Protein AF-A0A6B2LGI9-F1 (afdb_monomer_lite)

Sequence (231 aa):
MYTERDLKKKQNCLERGITLAIIPYWWDRKKDSLAATLYQLRPDVFTETESPGIPATPPNAPLKEDTQLMGHKITTFFMHGHEWNGEQDPTGWIISEKLDGLRAFWDGKRLFSKRGQPILAPVDFTGPLPSGTCLDGELWIDYGCFNTISSMYRKSHLANNADLWRDVKYCVFDAPKHPGNYLERHTFARDVISGCGPNISIVPVETCLGFKHLQTVLEEVTTRKGEGLML

Structure (mmCIF, N/CA/C/O backbone):
data_AF-A0A6B2LGI9-F1
#
_entry.id   AF-A0A6B2LGI9-F1
#
loop_
_atom_site.group_PDB
_atom_site.id
_atom_site.type_symbol
_atom_site.label_atom_id
_atom_site.label_alt_id
_atom_site.label_comp_id
_atom_site.label_asym_id
_atom_site.label_entity_id
_atom_site.label_seq_id
_atom_site.pdbx_PDB_ins_code
_atom_site.Cartn_x
_atom_site.Cartn_y
_atom_site.Cartn_z
_atom_site.occupancy
_atom_site.B_iso_or_equiv
_atom_site.auth_seq_id
_atom_site.auth_comp_id
_atom_site.auth_asym_id
_atom_site.auth_atom_id
_atom_site.pdbx_PDB_model_num
ATOM 1 N N . MET A 1 1 ? 20.440 12.451 -25.655 1.00 46.66 1 MET A N 1
ATOM 2 C CA . MET A 1 1 ? 20.108 13.382 -26.754 1.00 46.66 1 MET A CA 1
ATOM 3 C C . MET A 1 1 ? 21.384 13.539 -27.570 1.00 46.66 1 MET A C 1
ATOM 5 O O . MET A 1 1 ? 22.402 13.844 -26.963 1.00 46.66 1 MET A O 1
ATOM 9 N N . TYR A 1 2 ? 21.382 13.188 -28.859 1.00 61.50 2 TYR A N 1
ATOM 10 C CA . TYR A 1 2 ? 22.586 13.255 -29.702 1.00 61.50 2 TYR A CA 1
ATOM 11 C C . TYR A 1 2 ? 22.931 14.710 -30.015 1.00 61.50 2 TYR A C 1
ATOM 13 O O . TYR A 1 2 ? 22.033 15.515 -30.249 1.00 61.50 2 TYR A O 1
ATOM 21 N N . THR A 1 3 ? 24.216 15.049 -30.003 1.00 74.56 3 THR A N 1
ATOM 22 C CA . THR A 1 3 ? 24.672 16.403 -30.336 1.00 74.56 3 THR A CA 1
ATOM 23 C C . THR A 1 3 ? 24.630 16.624 -31.854 1.00 74.56 3 THR A C 1
ATOM 25 O O . THR A 1 3 ? 24.692 15.663 -32.623 1.00 74.56 3 THR A O 1
ATOM 28 N N . GLU A 1 4 ? 24.597 17.877 -32.325 1.00 70.50 4 GLU A N 1
ATOM 29 C CA . GLU A 1 4 ? 24.736 18.194 -33.765 1.00 70.50 4 GLU A CA 1
ATOM 30 C C . GLU A 1 4 ? 25.988 17.554 -34.385 1.00 70.50 4 GLU A C 1
ATOM 32 O O . GLU A 1 4 ? 25.996 17.129 -35.543 1.00 70.50 4 GLU A O 1
ATOM 37 N N . ARG A 1 5 ? 27.049 17.413 -33.584 1.00 73.06 5 ARG A N 1
ATOM 38 C CA . ARG A 1 5 ? 28.285 16.736 -33.974 1.00 73.06 5 ARG A CA 1
ATOM 39 C C . ARG A 1 5 ? 28.070 15.247 -34.257 1.00 73.06 5 ARG A C 1
ATOM 41 O O . ARG A 1 5 ? 28.684 14.723 -35.186 1.00 73.06 5 ARG A O 1
ATOM 48 N N . ASP A 1 6 ? 27.224 14.571 -33.486 1.00 75.12 6 ASP A N 1
ATOM 49 C CA . ASP A 1 6 ? 26.923 13.145 -33.662 1.00 75.12 6 ASP A CA 1
ATOM 50 C C . ASP A 1 6 ? 26.072 12.906 -34.914 1.00 75.12 6 ASP A C 1
ATOM 52 O O . ASP A 1 6 ? 26.331 11.968 -35.669 1.00 75.12 6 ASP A O 1
ATOM 56 N N . LEU A 1 7 ? 25.125 13.807 -35.196 1.00 77.25 7 LEU A N 1
ATOM 57 C CA . LEU A 1 7 ? 24.327 13.778 -36.426 1.00 77.25 7 LEU A CA 1
ATOM 58 C C . LEU A 1 7 ? 25.202 13.994 -37.668 1.00 77.25 7 LEU A C 1
ATOM 60 O O . LEU A 1 7 ? 25.106 13.237 -38.634 1.00 77.25 7 LEU A O 1
ATOM 64 N N . LYS A 1 8 ? 26.129 14.959 -37.613 1.00 84.00 8 LYS A N 1
ATOM 65 C CA . LYS A 1 8 ? 27.083 15.221 -38.701 1.00 84.00 8 LYS A CA 1
ATOM 66 C C . LYS A 1 8 ? 28.016 14.034 -38.962 1.00 84.00 8 LYS A C 1
ATOM 68 O O . LYS A 1 8 ? 28.307 13.728 -40.116 1.00 84.00 8 LYS A O 1
ATOM 73 N N . LYS A 1 9 ? 28.467 13.337 -37.910 1.00 80.62 9 LYS A N 1
ATOM 74 C CA . LYS A 1 9 ? 29.255 12.097 -38.044 1.00 80.62 9 LYS A CA 1
ATOM 75 C C . LYS A 1 9 ? 28.451 10.989 -38.716 1.00 80.62 9 LYS A C 1
ATOM 77 O O . LYS A 1 9 ? 28.961 10.356 -39.633 1.00 80.62 9 LYS A O 1
ATOM 82 N N . LYS A 1 10 ? 27.199 10.786 -38.294 1.00 81.50 10 LYS A N 1
ATOM 83 C CA . LYS A 1 10 ? 26.305 9.784 -38.886 1.00 81.50 10 LYS A CA 1
ATOM 84 C C . LYS A 1 10 ? 26.113 10.022 -40.386 1.00 81.50 10 LYS A C 1
ATOM 86 O O . LYS A 1 10 ? 26.238 9.081 -41.163 1.00 81.50 10 LYS A O 1
ATOM 91 N N . GLN A 1 11 ? 25.887 11.274 -40.780 1.00 83.12 11 GLN A N 1
ATOM 92 C CA . GLN A 1 11 ? 25.731 11.662 -42.182 1.00 83.12 11 GLN A CA 1
ATOM 93 C C . GLN A 1 11 ? 27.006 11.404 -43.005 1.00 83.12 11 GLN 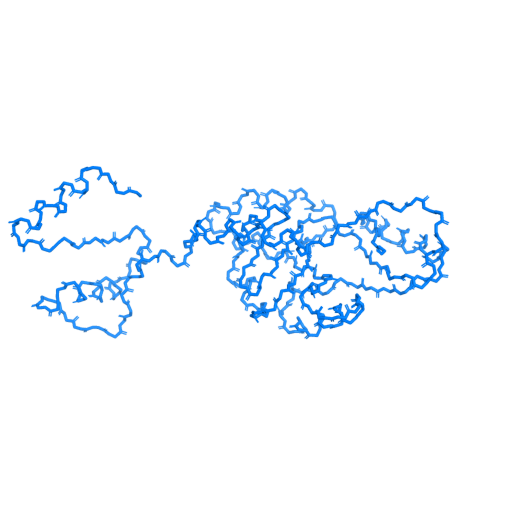A C 1
ATOM 95 O O . GLN A 1 11 ? 26.942 10.804 -44.072 1.00 83.12 11 GLN A O 1
ATOM 100 N N . ASN A 1 12 ? 28.178 11.764 -42.472 1.00 87.62 12 ASN A N 1
ATOM 101 C CA . ASN A 1 12 ? 29.461 11.542 -43.148 1.00 87.62 12 ASN A CA 1
ATOM 102 C C . ASN A 1 12 ? 29.784 10.046 -43.327 1.00 87.62 12 ASN A C 1
ATOM 104 O O . ASN A 1 12 ? 30.297 9.637 -44.366 1.00 87.62 12 ASN A O 1
ATOM 108 N N . CYS A 1 13 ? 29.461 9.218 -42.327 1.00 86.19 13 CYS A N 1
ATOM 109 C CA . CYS A 1 13 ? 29.598 7.766 -42.429 1.00 86.19 13 CYS A CA 1
ATOM 110 C C . CYS A 1 13 ? 28.695 7.194 -43.533 1.00 86.19 13 CYS A C 1
ATOM 112 O O . CYS A 1 13 ? 29.167 6.390 -44.335 1.00 86.19 13 CYS A O 1
ATOM 114 N N . LEU A 1 14 ? 27.442 7.656 -43.621 1.00 83.69 14 LEU A N 1
ATOM 115 C CA . LEU A 1 14 ? 26.485 7.221 -44.642 1.00 83.69 14 LEU A CA 1
ATOM 116 C C . LEU A 1 14 ? 26.972 7.545 -46.063 1.00 83.69 14 LEU A C 1
ATOM 118 O O . LEU A 1 14 ? 26.977 6.671 -46.924 1.00 83.69 14 LEU A O 1
ATOM 122 N N . GLU A 1 15 ? 27.454 8.770 -46.287 1.00 89.00 15 GLU A N 1
ATOM 123 C CA . GLU A 1 15 ? 27.982 9.231 -47.584 1.00 89.00 15 GLU A CA 1
ATOM 124 C C . GLU A 1 15 ? 29.215 8.445 -48.055 1.00 89.00 15 GLU A C 1
ATOM 126 O O . GLU A 1 15 ? 29.517 8.413 -49.246 1.00 89.00 15 GLU A O 1
ATOM 131 N N . ARG A 1 16 ? 29.927 7.795 -47.129 1.00 91.25 16 ARG A N 1
ATOM 132 C CA . ARG A 1 16 ? 31.142 7.011 -47.401 1.00 91.25 16 ARG A CA 1
ATOM 133 C C . ARG A 1 16 ? 30.915 5.500 -47.381 1.00 91.25 16 ARG A C 1
ATOM 135 O O . ARG A 1 16 ? 31.886 4.752 -47.441 1.00 91.25 16 ARG A O 1
ATOM 142 N N . GLY A 1 17 ? 29.667 5.042 -47.248 1.00 84.50 17 GLY A N 1
ATOM 143 C CA . GLY A 1 17 ? 29.352 3.615 -47.120 1.00 84.50 17 GLY A CA 1
ATOM 144 C C . GLY A 1 17 ? 29.913 2.971 -45.844 1.00 84.50 17 GLY A C 1
ATOM 145 O O . GLY A 1 17 ? 30.108 1.760 -45.792 1.00 84.50 17 GLY A O 1
ATOM 146 N N . ILE A 1 18 ? 30.201 3.770 -44.812 1.00 87.06 18 ILE A N 1
ATOM 147 C CA . ILE A 1 18 ? 30.720 3.302 -43.526 1.00 87.06 18 ILE A CA 1
ATOM 148 C C . ILE A 1 18 ? 29.544 3.052 -42.584 1.00 87.06 18 ILE A C 1
ATOM 150 O O . ILE A 1 18 ? 28.769 3.956 -42.270 1.00 87.06 18 ILE A O 1
ATOM 154 N N . THR A 1 19 ? 29.440 1.832 -42.065 1.00 82.25 19 THR A N 1
ATOM 155 C CA . THR A 1 19 ? 28.447 1.495 -41.042 1.00 82.25 19 THR A CA 1
ATOM 156 C C . THR A 1 19 ? 28.904 2.009 -39.682 1.00 82.25 19 THR A C 1
ATOM 158 O O . THR A 1 19 ? 29.880 1.520 -39.115 1.00 82.25 19 THR A O 1
ATOM 161 N N . LEU A 1 20 ? 28.197 3.002 -39.142 1.00 82.81 20 LEU A N 1
ATOM 162 C CA . LEU A 1 20 ? 28.460 3.525 -37.805 1.00 82.81 20 LEU A CA 1
ATOM 163 C C . LEU A 1 20 ? 27.710 2.690 -36.759 1.00 82.81 20 LEU A C 1
ATOM 165 O O . LEU A 1 20 ? 26.497 2.830 -36.608 1.00 82.81 20 LEU A O 1
ATOM 169 N N . ALA A 1 21 ? 28.433 1.855 -36.012 1.00 83.81 21 ALA A N 1
ATOM 170 C CA . ALA A 1 21 ? 27.873 1.154 -34.862 1.00 83.81 21 ALA A CA 1
ATOM 171 C C . ALA A 1 21 ? 27.738 2.114 -33.671 1.00 83.81 21 ALA A C 1
ATOM 173 O O . ALA A 1 21 ? 28.731 2.631 -33.156 1.00 83.81 21 ALA A O 1
ATOM 174 N N . ILE A 1 22 ? 26.503 2.366 -33.237 1.00 81.31 22 ILE A N 1
ATOM 175 C CA . ILE A 1 22 ? 26.219 3.202 -32.069 1.00 81.31 22 ILE A CA 1
ATOM 176 C C . ILE A 1 22 ? 25.979 2.281 -30.881 1.00 81.31 22 ILE A C 1
ATOM 178 O O . ILE A 1 22 ? 24.926 1.658 -30.778 1.00 81.31 22 ILE A O 1
ATOM 182 N N . ILE A 1 23 ? 26.953 2.216 -29.978 1.00 83.50 23 ILE A N 1
ATOM 183 C CA . ILE A 1 23 ? 26.811 1.470 -28.729 1.00 83.50 23 ILE A CA 1
ATOM 184 C C . ILE A 1 23 ? 26.183 2.399 -27.690 1.00 83.50 23 ILE A C 1
ATOM 186 O O . ILE A 1 23 ? 26.770 3.439 -27.369 1.00 83.50 23 ILE A O 1
ATOM 190 N N . PRO A 1 24 ? 24.978 2.090 -27.187 1.00 79.00 24 PRO A N 1
ATOM 191 C CA . PRO A 1 24 ? 24.318 2.962 -26.236 1.00 79.00 24 PRO A CA 1
ATOM 192 C C . PRO A 1 24 ? 25.038 2.941 -24.883 1.00 79.00 24 PRO A C 1
ATOM 194 O O . PRO A 1 24 ? 25.638 1.942 -24.488 1.00 79.00 24 PRO A O 1
ATOM 197 N N . TYR A 1 25 ? 24.943 4.040 -24.128 1.00 79.44 25 TYR A N 1
ATOM 198 C CA . TYR A 1 25 ? 25.650 4.178 -22.846 1.00 79.44 25 TYR A CA 1
ATOM 199 C C . TYR A 1 25 ? 25.183 3.175 -21.771 1.00 79.44 25 TYR A C 1
ATOM 201 O O . TYR A 1 25 ? 25.888 2.973 -20.787 1.00 79.44 25 TYR A O 1
ATOM 209 N N . TRP A 1 26 ? 24.002 2.567 -21.949 1.00 79.69 26 TRP A N 1
ATOM 210 C CA . TRP A 1 26 ? 23.420 1.550 -21.062 1.00 79.69 26 TRP A CA 1
ATOM 211 C C . TRP A 1 26 ? 23.780 0.109 -21.453 1.00 79.69 26 TRP A C 1
ATOM 213 O O . TRP A 1 26 ? 23.168 -0.832 -20.952 1.00 79.69 26 TRP A O 1
ATOM 223 N N . TRP A 1 27 ? 24.742 -0.080 -22.357 1.00 84.75 27 TRP A N 1
ATOM 224 C CA . TRP A 1 27 ? 25.296 -1.397 -22.651 1.00 84.75 27 TRP A CA 1
ATOM 225 C C . TRP A 1 27 ? 25.882 -2.050 -21.386 1.00 84.75 27 TRP A C 1
ATOM 227 O O . TRP A 1 27 ? 26.604 -1.418 -20.615 1.00 84.75 27 TRP A O 1
ATOM 237 N N . ASP A 1 28 ? 25.603 -3.342 -21.206 1.00 78.88 28 ASP A N 1
ATOM 238 C CA . ASP A 1 28 ? 26.024 -4.174 -20.071 1.00 78.88 28 ASP A CA 1
ATOM 239 C C . ASP A 1 28 ? 27.530 -4.509 -20.033 1.00 78.88 28 ASP A C 1
ATOM 241 O O . ASP A 1 28 ? 27.980 -5.214 -19.130 1.00 78.88 28 ASP A O 1
ATOM 245 N N . ARG A 1 29 ? 28.315 -4.003 -20.996 1.00 84.25 29 ARG A N 1
ATOM 246 C CA . ARG A 1 29 ? 29.761 -4.243 -21.162 1.00 84.25 29 ARG A CA 1
ATOM 247 C C . ARG A 1 29 ? 30.137 -5.708 -21.409 1.00 84.25 29 ARG A C 1
ATOM 249 O O . ARG A 1 29 ? 31.313 -6.056 -21.293 1.00 84.25 29 ARG A O 1
ATOM 256 N N . LYS A 1 30 ? 29.182 -6.569 -21.769 1.00 87.44 30 LYS A N 1
ATOM 257 C CA . LYS A 1 30 ? 29.459 -7.971 -22.104 1.00 87.44 30 LYS A CA 1
ATOM 258 C C . LYS A 1 30 ? 29.840 -8.117 -23.573 1.00 87.44 30 LYS A C 1
ATOM 260 O O . LYS A 1 30 ? 29.272 -7.472 -24.452 1.00 87.44 30 LYS A O 1
ATOM 265 N N . LYS A 1 31 ? 30.811 -8.993 -23.845 1.00 88.06 31 LYS A N 1
ATOM 266 C CA . LYS A 1 31 ? 31.289 -9.267 -25.207 1.00 88.06 31 LYS A CA 1
ATOM 267 C C . LYS A 1 31 ? 30.182 -9.855 -26.084 1.00 88.06 31 LYS A C 1
ATOM 269 O O . LYS A 1 31 ? 30.084 -9.481 -27.248 1.00 88.06 31 LYS A O 1
ATOM 274 N N . ASP A 1 32 ? 29.338 -10.708 -25.514 1.00 86.81 32 ASP A N 1
ATOM 275 C CA . ASP A 1 32 ? 28.320 -11.447 -26.264 1.00 86.81 32 ASP A CA 1
ATOM 276 C C . ASP A 1 32 ? 27.176 -10.542 -26.742 1.00 86.81 32 ASP A C 1
ATOM 278 O O . ASP A 1 32 ? 26.781 -10.615 -27.904 1.00 86.81 32 ASP A O 1
ATOM 282 N N . SER A 1 33 ? 26.714 -9.614 -25.894 1.00 85.12 33 SER A N 1
ATOM 283 C CA . SER A 1 33 ? 25.689 -8.620 -26.250 1.00 85.12 33 SER A CA 1
ATOM 284 C C . SER A 1 33 ? 26.201 -7.627 -27.302 1.00 85.12 33 SER A C 1
ATOM 286 O O . SER A 1 33 ? 25.468 -7.237 -28.217 1.00 85.12 33 SER A O 1
ATOM 288 N N . LEU A 1 34 ? 27.485 -7.253 -27.228 1.00 88.56 34 LEU A N 1
ATOM 289 C CA . LEU A 1 34 ? 28.139 -6.429 -28.243 1.00 88.56 34 LEU A CA 1
ATOM 290 C C . LEU A 1 34 ? 28.268 -7.179 -29.571 1.00 88.56 34 LEU A C 1
ATOM 292 O O . LEU A 1 34 ? 27.910 -6.625 -30.607 1.00 88.56 34 LEU A O 1
ATOM 296 N N . ALA A 1 35 ? 28.742 -8.426 -29.544 1.00 88.81 35 ALA A N 1
ATOM 297 C CA . ALA A 1 35 ? 28.883 -9.261 -30.734 1.00 88.81 35 ALA A CA 1
ATOM 298 C C . ALA A 1 35 ? 27.535 -9.469 -31.439 1.00 88.81 35 ALA A C 1
ATOM 300 O O . ALA A 1 35 ? 27.447 -9.252 -32.645 1.00 88.81 35 ALA A O 1
ATOM 301 N N . ALA A 1 36 ? 26.475 -9.765 -30.682 1.00 88.06 36 ALA A N 1
ATOM 302 C CA . ALA A 1 36 ? 25.115 -9.888 -31.205 1.00 88.06 36 ALA A CA 1
ATOM 303 C C . ALA A 1 36 ? 24.622 -8.589 -31.869 1.00 88.06 36 ALA A C 1
ATOM 305 O O . ALA A 1 36 ? 24.052 -8.609 -32.957 1.00 88.06 36 ALA A O 1
ATOM 306 N N . THR A 1 37 ? 24.893 -7.432 -31.254 1.00 88.62 37 THR A N 1
ATOM 307 C CA . THR A 1 37 ? 24.527 -6.117 -31.821 1.00 88.62 37 THR A CA 1
ATOM 308 C C . THR A 1 37 ? 25.287 -5.820 -33.111 1.00 88.62 37 TH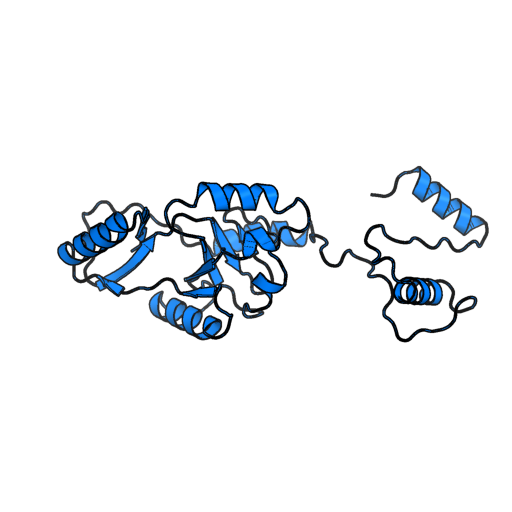R A C 1
ATOM 310 O O . THR A 1 37 ? 24.725 -5.297 -34.070 1.00 88.62 37 THR A O 1
ATOM 313 N N . LEU A 1 38 ? 26.577 -6.152 -33.151 1.00 90.25 38 LEU A N 1
ATOM 314 C CA . LEU A 1 38 ? 27.417 -5.954 -34.328 1.00 90.25 38 LEU A CA 1
ATOM 315 C C . LEU A 1 38 ? 27.013 -6.888 -35.475 1.00 90.25 38 LEU A C 1
ATOM 317 O O . LEU A 1 38 ? 26.973 -6.434 -36.616 1.00 90.25 38 LEU A O 1
ATOM 321 N N . TYR A 1 39 ? 26.631 -8.132 -35.175 1.00 89.38 39 TYR A N 1
ATOM 322 C CA . TYR A 1 39 ? 26.049 -9.063 -36.144 1.00 89.38 39 TYR A CA 1
ATOM 323 C C . TYR A 1 39 ? 24.753 -8.527 -36.758 1.00 89.38 39 TYR A C 1
ATOM 325 O O . TYR A 1 39 ? 24.616 -8.519 -37.975 1.00 89.38 39 TYR A O 1
ATOM 333 N N . GLN A 1 40 ? 23.846 -7.975 -35.947 1.00 86.19 40 GLN A N 1
ATOM 334 C CA . GLN A 1 40 ? 22.614 -7.354 -36.451 1.00 86.19 40 GLN A CA 1
ATOM 335 C C . GLN A 1 40 ? 22.877 -6.165 -37.391 1.00 86.19 40 GLN A C 1
ATOM 337 O O . GLN A 1 40 ? 22.098 -5.918 -38.309 1.00 86.19 40 GLN A O 1
ATOM 342 N N . LEU A 1 41 ? 23.965 -5.417 -37.174 1.00 86.50 41 LEU A N 1
ATOM 343 C CA . LEU A 1 41 ? 24.341 -4.272 -38.011 1.00 86.50 41 LEU A CA 1
ATOM 344 C C . LEU A 1 41 ? 25.120 -4.675 -39.270 1.00 86.50 41 LEU A C 1
ATOM 346 O O . LEU A 1 41 ? 24.992 -4.013 -40.301 1.00 86.50 41 LEU A O 1
ATOM 350 N N . ARG A 1 42 ? 25.973 -5.700 -39.166 1.00 85.94 42 ARG A N 1
ATOM 351 C CA . ARG A 1 42 ? 26.888 -6.176 -40.214 1.00 85.94 42 ARG A CA 1
ATOM 352 C C . ARG A 1 42 ? 27.025 -7.701 -40.180 1.00 85.94 42 ARG A C 1
ATOM 354 O O . ARG A 1 42 ? 28.073 -8.216 -39.777 1.00 85.94 42 ARG A O 1
ATOM 361 N N . PRO A 1 43 ? 25.993 -8.434 -40.632 1.00 87.44 43 PRO A N 1
ATOM 362 C CA . PRO A 1 43 ? 26.027 -9.897 -40.667 1.00 87.44 43 PRO A CA 1
ATOM 363 C C . PRO A 1 43 ? 27.062 -10.436 -41.666 1.00 87.44 43 PRO A C 1
ATOM 365 O O . PRO A 1 43 ? 27.452 -11.593 -41.599 1.00 87.44 43 PRO A O 1
ATOM 368 N N . ASP A 1 44 ? 27.534 -9.590 -42.582 1.00 86.56 44 ASP A N 1
ATOM 369 C CA . ASP A 1 44 ? 28.609 -9.867 -43.532 1.00 86.56 44 ASP A CA 1
ATOM 370 C C . ASP A 1 44 ? 30.018 -9.819 -42.908 1.00 86.56 44 ASP A C 1
ATOM 372 O O . ASP A 1 44 ? 30.971 -10.286 -43.527 1.00 86.56 44 ASP A O 1
ATOM 376 N N . VAL A 1 45 ? 30.167 -9.251 -41.704 1.00 85.38 45 VAL A N 1
ATOM 377 C CA . VAL A 1 45 ? 31.464 -9.083 -41.016 1.00 85.38 45 VAL A CA 1
ATOM 378 C C . VAL A 1 45 ? 31.548 -9.897 -39.726 1.00 85.38 45 VAL A C 1
ATOM 380 O O . VAL A 1 45 ? 32.624 -10.379 -39.374 1.00 85.38 45 VAL A O 1
ATOM 383 N N . PHE A 1 46 ? 30.439 -10.031 -38.999 1.00 87.19 46 PHE A N 1
ATOM 384 C CA . PHE A 1 46 ? 30.400 -10.688 -37.692 1.00 87.19 46 PHE A CA 1
ATOM 385 C C . PHE A 1 46 ? 29.689 -12.042 -37.767 1.00 87.19 46 PHE A C 1
ATOM 387 O O . PHE A 1 46 ? 28.909 -12.299 -38.678 1.00 87.19 46 PHE A O 1
ATOM 394 N N . THR A 1 47 ? 29.960 -12.917 -36.801 1.00 86.62 47 THR A N 1
ATOM 395 C CA . THR A 1 47 ? 29.329 -14.238 -36.692 1.00 86.62 47 THR A CA 1
ATOM 396 C C . THR A 1 47 ? 28.067 -14.178 -35.841 1.00 86.62 47 THR A C 1
ATOM 398 O O . THR A 1 47 ? 28.026 -13.437 -34.857 1.00 86.62 47 THR A O 1
ATOM 401 N N . GLU A 1 48 ? 27.076 -14.995 -36.187 1.00 82.00 48 GLU A N 1
ATOM 402 C CA . GLU A 1 48 ? 25.842 -15.148 -35.415 1.00 82.00 48 GLU A CA 1
ATOM 403 C C . GLU A 1 48 ? 26.137 -15.670 -34.000 1.00 82.00 48 GLU A C 1
ATOM 405 O O . GLU A 1 48 ? 27.025 -16.504 -33.801 1.00 82.00 48 GLU A O 1
ATOM 410 N N . THR A 1 49 ? 25.414 -15.155 -33.005 1.00 77.69 49 THR A N 1
ATOM 411 C CA . THR A 1 49 ? 25.547 -15.555 -31.601 1.00 77.69 49 THR A CA 1
ATOM 412 C C . THR A 1 49 ? 24.172 -15.828 -30.997 1.00 77.69 49 THR A C 1
ATOM 414 O O . THR A 1 49 ? 23.188 -15.184 -31.348 1.00 77.69 49 THR A O 1
ATOM 417 N N . GLU A 1 50 ? 24.100 -16.763 -30.047 1.00 79.75 50 GLU A N 1
ATOM 418 C CA . GLU A 1 50 ? 22.845 -17.129 -29.363 1.00 79.75 50 GLU A CA 1
ATOM 419 C C . GLU A 1 50 ? 22.392 -16.088 -28.320 1.00 79.75 50 GLU A C 1
ATOM 421 O O . GLU A 1 50 ? 21.307 -16.186 -27.750 1.00 79.75 50 GLU A O 1
ATOM 426 N N . SER A 1 51 ? 23.226 -15.084 -28.035 1.00 77.94 51 SER A N 1
ATOM 427 C CA . SER A 1 51 ? 22.919 -14.044 -27.051 1.00 77.94 51 SER A CA 1
ATOM 428 C C . SER A 1 51 ? 22.078 -12.916 -27.655 1.00 77.94 51 SER A C 1
ATOM 430 O O . SER A 1 51 ? 22.322 -12.507 -28.790 1.00 77.94 51 SER A O 1
ATOM 432 N N . PRO A 1 52 ? 21.131 -12.335 -26.898 1.00 80.75 52 PRO A N 1
ATOM 433 C CA . PRO A 1 52 ? 20.389 -11.171 -27.362 1.00 80.75 52 PRO A CA 1
ATOM 434 C C . PRO A 1 52 ? 21.309 -9.947 -27.513 1.00 80.75 52 PRO A C 1
ATOM 436 O O . PRO A 1 52 ? 22.203 -9.708 -26.697 1.00 80.75 52 PRO A O 1
ATOM 439 N N . GLY A 1 53 ? 21.062 -9.150 -28.556 1.00 84.94 53 GLY A N 1
ATOM 440 C CA . GLY A 1 53 ? 21.727 -7.862 -28.774 1.00 84.94 53 GLY A CA 1
ATOM 441 C C . GLY A 1 53 ? 21.388 -6.821 -27.703 1.00 84.94 53 GLY A C 1
ATOM 442 O O . GLY A 1 53 ? 20.479 -6.994 -26.890 1.00 84.94 53 GLY A O 1
ATOM 443 N N . ILE A 1 54 ? 22.121 -5.708 -27.706 1.00 84.44 54 ILE A N 1
ATOM 444 C CA . ILE A 1 54 ? 21.918 -4.605 -26.768 1.00 84.44 54 ILE A CA 1
ATOM 445 C C . ILE A 1 54 ? 20.528 -3.998 -27.015 1.00 84.44 54 ILE A C 1
ATOM 447 O O . ILE A 1 54 ? 20.245 -3.569 -28.137 1.00 84.44 54 ILE A O 1
ATOM 451 N N . PRO A 1 55 ? 19.664 -3.905 -25.989 1.00 78.56 55 PRO A N 1
ATOM 452 C CA . PRO A 1 55 ? 18.334 -3.333 -26.144 1.00 78.56 55 PRO A CA 1
ATOM 453 C C . PRO A 1 55 ? 18.373 -1.892 -26.674 1.00 78.56 55 PRO A C 1
ATOM 455 O O . PRO A 1 55 ? 19.141 -1.053 -26.190 1.00 78.56 55 PRO A O 1
ATOM 458 N N . ALA A 1 56 ? 17.495 -1.592 -27.638 1.00 74.69 56 ALA A N 1
ATOM 459 C CA . ALA A 1 56 ? 17.369 -0.264 -28.251 1.00 74.69 56 ALA A CA 1
ATOM 460 C C . ALA A 1 56 ? 16.938 0.829 -27.255 1.00 74.69 56 ALA A C 1
ATOM 462 O O . ALA A 1 56 ? 17.172 2.015 -27.488 1.00 74.69 56 ALA A O 1
ATOM 463 N N . THR A 1 57 ? 16.331 0.436 -26.135 1.00 69.38 57 THR A N 1
ATOM 464 C CA . THR A 1 57 ? 15.990 1.303 -25.008 1.00 69.38 57 THR A CA 1
ATOM 465 C C . THR A 1 57 ? 16.666 0.793 -23.735 1.00 69.38 57 THR A C 1
ATOM 467 O O . THR A 1 57 ? 16.852 -0.415 -23.585 1.00 69.38 57 THR A O 1
ATOM 470 N N . PRO A 1 58 ? 17.048 1.682 -22.797 1.00 72.56 58 PRO A N 1
ATOM 471 C CA . PRO A 1 58 ? 17.546 1.237 -21.504 1.00 72.56 58 PRO A CA 1
ATOM 472 C C . PRO A 1 58 ? 16.514 0.312 -20.838 1.00 72.56 58 PRO A C 1
ATOM 474 O O . PRO A 1 58 ? 15.335 0.672 -20.820 1.00 72.56 58 PRO A O 1
ATOM 477 N N . PRO A 1 59 ? 16.921 -0.818 -20.230 1.00 65.00 59 PRO A N 1
ATOM 478 C CA . PRO A 1 59 ? 15.998 -1.722 -19.531 1.00 65.00 59 PRO A CA 1
ATOM 479 C C . PRO A 1 59 ? 15.144 -1.006 -18.469 1.00 65.00 59 PRO A C 1
ATOM 481 O O . PRO A 1 59 ? 14.009 -1.393 -18.217 1.00 65.00 59 PRO A O 1
ATOM 484 N N . ASN A 1 60 ? 15.675 0.098 -17.924 1.00 62.44 60 ASN A N 1
ATOM 485 C CA . ASN A 1 60 ? 15.035 0.961 -16.930 1.00 62.44 60 ASN A CA 1
ATOM 486 C C . ASN A 1 60 ? 14.710 2.372 -17.466 1.00 62.44 60 ASN A C 1
ATOM 488 O O . ASN A 1 60 ? 14.689 3.340 -16.704 1.00 62.44 60 ASN A O 1
ATOM 492 N N . ALA A 1 61 ? 14.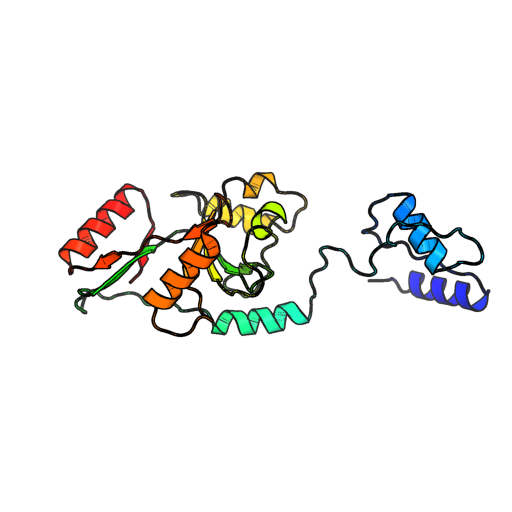516 2.540 -18.777 1.00 48.25 61 ALA A N 1
ATOM 493 C CA . ALA A 1 61 ? 14.173 3.841 -19.345 1.00 48.25 61 ALA A CA 1
ATOM 494 C C . ALA A 1 61 ? 12.772 4.282 -18.889 1.00 48.25 61 ALA A C 1
ATOM 496 O O . ALA A 1 61 ? 11.804 3.553 -19.122 1.00 48.25 61 ALA A O 1
ATOM 497 N N . PRO A 1 62 ? 12.605 5.482 -18.306 1.00 47.28 62 PRO A N 1
ATOM 498 C CA . PRO A 1 62 ? 11.273 6.020 -18.096 1.00 47.28 62 PRO A CA 1
ATOM 499 C C . PRO A 1 62 ? 10.662 6.368 -19.460 1.00 47.28 62 PRO A C 1
ATOM 501 O O . PRO A 1 62 ? 11.173 7.223 -20.185 1.00 47.28 62 PRO A O 1
ATOM 504 N N . LEU A 1 63 ? 9.555 5.706 -19.800 1.00 44.88 63 LEU A N 1
ATOM 505 C CA . LEU A 1 63 ? 8.681 6.047 -20.926 1.00 44.88 63 LEU A CA 1
ATOM 506 C C . LEU A 1 63 ? 8.064 7.435 -20.670 1.00 44.88 63 LEU A C 1
ATOM 508 O O . LEU A 1 63 ? 7.004 7.536 -20.060 1.00 44.88 63 LEU A O 1
ATOM 512 N N . LYS A 1 64 ? 8.748 8.523 -21.036 1.00 48.53 64 LYS A N 1
ATOM 513 C CA . LYS A 1 64 ? 8.375 9.880 -20.587 1.00 48.53 64 LYS A CA 1
ATOM 514 C C . LYS A 1 64 ? 6.981 10.354 -21.031 1.00 48.53 64 LYS A C 1
ATOM 516 O O . LYS A 1 64 ? 6.386 11.126 -20.292 1.00 48.53 64 LYS A O 1
ATOM 521 N N . GLU A 1 65 ? 6.437 9.879 -22.151 1.00 41.50 65 GLU A N 1
ATOM 522 C CA . GLU A 1 65 ? 5.121 10.333 -22.646 1.00 41.50 65 GLU A CA 1
ATOM 523 C C . GLU A 1 65 ? 3.944 9.500 -22.104 1.00 41.50 65 GLU A C 1
ATOM 525 O O . GLU A 1 65 ? 2.960 10.066 -21.631 1.00 41.50 65 GLU A O 1
ATOM 530 N N . ASP A 1 66 ? 4.073 8.171 -22.034 1.00 51.22 66 ASP A N 1
ATOM 531 C CA . ASP A 1 66 ? 3.024 7.281 -21.496 1.00 51.22 66 ASP A CA 1
ATOM 532 C C . ASP A 1 66 ? 2.798 7.457 -19.986 1.00 51.22 66 ASP A C 1
ATOM 534 O O . ASP A 1 66 ? 1.706 7.255 -19.454 1.00 51.22 66 ASP A O 1
ATOM 538 N N . THR A 1 67 ? 3.853 7.835 -19.268 1.00 50.09 67 THR A N 1
ATOM 539 C CA . THR A 1 67 ? 3.858 7.840 -17.803 1.00 50.09 67 THR A CA 1
ATOM 540 C C . THR A 1 67 ? 3.158 9.069 -17.221 1.00 50.09 67 THR A C 1
ATOM 542 O O . THR A 1 67 ? 2.579 8.981 -16.143 1.00 50.09 67 THR A O 1
ATOM 545 N N . GLN A 1 68 ? 3.150 10.200 -17.933 1.00 49.03 68 GLN A N 1
ATOM 546 C CA . GLN A 1 68 ? 2.467 11.414 -17.480 1.00 49.03 68 GLN A CA 1
ATOM 547 C C . GLN A 1 68 ? 0.951 11.323 -17.701 1.00 49.03 68 GLN A C 1
ATOM 549 O O . GLN A 1 68 ? 0.180 11.641 -16.795 1.00 49.03 68 GLN A O 1
ATOM 554 N N . LEU A 1 69 ? 0.520 10.797 -18.855 1.00 51.50 69 LEU A N 1
ATOM 555 C CA . LEU A 1 69 ? -0.890 10.508 -19.128 1.00 51.50 69 LEU A CA 1
ATOM 556 C C . LEU A 1 69 ? -1.435 9.438 -18.165 1.00 51.50 69 LEU A C 1
ATOM 558 O O . LEU A 1 69 ? -2.529 9.594 -17.620 1.00 51.50 69 LEU A O 1
ATOM 562 N N . MET A 1 70 ? -0.647 8.392 -17.886 1.00 60.00 70 MET A N 1
ATOM 563 C CA . MET A 1 70 ? -0.992 7.402 -16.862 1.00 60.00 70 MET A CA 1
ATOM 564 C C . MET A 1 70 ? -0.983 7.985 -15.452 1.00 60.00 70 MET A C 1
ATOM 566 O O . MET A 1 70 ? -1.894 7.686 -14.694 1.00 60.00 70 MET A O 1
ATOM 570 N N . GLY A 1 71 ? -0.044 8.866 -15.102 1.00 60.22 71 GLY A N 1
ATOM 571 C CA . GLY A 1 71 ? -0.023 9.543 -13.803 1.00 60.22 71 GLY A CA 1
ATOM 572 C C . GLY A 1 71 ? -1.300 10.347 -13.537 1.00 60.22 71 GLY A C 1
ATOM 573 O O . GLY A 1 71 ? -1.900 10.209 -12.472 1.00 60.22 71 GLY A O 1
ATOM 574 N N . HIS A 1 72 ? -1.775 11.108 -14.530 1.00 60.59 72 HIS A N 1
ATOM 575 C CA . HIS A 1 72 ? -3.057 11.818 -14.449 1.00 60.59 72 HIS A CA 1
ATOM 576 C C . HIS A 1 72 ? -4.254 10.861 -14.340 1.00 60.59 72 HIS A C 1
ATOM 578 O O . HIS A 1 72 ? -5.176 11.106 -13.564 1.00 60.59 72 HIS A O 1
ATOM 584 N N . LYS A 1 73 ? -4.223 9.732 -15.054 1.00 70.00 73 LYS A N 1
ATOM 585 C CA . LYS A 1 73 ? -5.261 8.695 -14.965 1.00 70.00 73 LYS A CA 1
ATOM 586 C C . LYS A 1 73 ? -5.215 7.913 -13.646 1.00 70.00 73 LYS A C 1
ATOM 588 O O . LYS A 1 73 ? -6.228 7.382 -13.219 1.00 70.00 73 LYS A O 1
ATOM 593 N N . ILE A 1 74 ? -4.066 7.838 -12.981 1.00 74.25 74 ILE A N 1
ATOM 594 C CA . ILE A 1 74 ? -3.933 7.175 -11.680 1.00 74.25 74 ILE A CA 1
ATOM 595 C C . ILE A 1 74 ? -4.574 8.015 -10.582 1.00 74.25 74 ILE A C 1
ATOM 597 O O . ILE A 1 74 ? -5.291 7.476 -9.744 1.00 74.25 74 ILE A O 1
ATOM 601 N N . THR A 1 75 ? -4.403 9.341 -10.629 1.00 76.06 75 THR A N 1
ATOM 602 C CA . THR A 1 75 ? -4.998 10.226 -9.617 1.00 76.06 75 THR A CA 1
ATOM 603 C C . THR A 1 75 ? -6.521 10.141 -9.550 1.00 76.06 75 THR A C 1
ATOM 605 O O . THR A 1 75 ? -7.083 10.384 -8.489 1.00 76.06 75 THR A O 1
ATOM 608 N N . THR A 1 76 ? -7.192 9.727 -10.631 1.00 81.19 76 THR A N 1
ATOM 609 C CA . THR A 1 76 ? -8.650 9.531 -10.631 1.00 81.19 76 THR A CA 1
ATOM 610 C C . THR A 1 76 ? -9.098 8.265 -9.900 1.00 81.19 76 THR A C 1
ATOM 612 O O . THR A 1 76 ? -10.279 8.139 -9.603 1.00 81.19 76 THR A O 1
ATOM 615 N N . PHE A 1 77 ? -8.194 7.320 -9.622 1.00 82.62 77 PHE A N 1
ATOM 616 C CA . PHE A 1 77 ? -8.498 6.123 -8.827 1.00 82.62 77 PHE A CA 1
ATOM 617 C C . PHE A 1 77 ? -8.297 6.342 -7.326 1.00 82.62 77 PHE A C 1
ATOM 619 O O . PHE A 1 77 ? -8.624 5.461 -6.536 1.00 82.62 77 PHE A O 1
ATOM 626 N N . PHE A 1 78 ? -7.755 7.490 -6.915 1.00 85.19 78 PHE A N 1
ATOM 627 C CA . PHE A 1 78 ? -7.521 7.757 -5.507 1.00 85.19 78 PHE A CA 1
ATOM 628 C C . PHE A 1 78 ? -8.808 8.120 -4.790 1.00 85.19 78 PHE A C 1
ATOM 630 O O . PHE A 1 78 ? -9.408 9.161 -5.043 1.00 85.19 78 PHE A O 1
ATOM 637 N N . MET A 1 79 ? -9.156 7.309 -3.794 1.00 83.81 79 MET A N 1
ATOM 638 C CA . MET A 1 79 ? -10.036 7.771 -2.731 1.00 83.81 79 MET A CA 1
ATOM 639 C C . MET A 1 79 ? -9.251 8.730 -1.827 1.00 83.81 79 MET A C 1
ATOM 641 O O . MET A 1 79 ? -8.103 8.459 -1.435 1.00 83.81 79 MET A O 1
ATOM 645 N N . HIS A 1 80 ? -9.846 9.886 -1.548 1.00 84.75 80 HIS A N 1
ATOM 646 C CA . HIS A 1 80 ? -9.308 10.884 -0.634 1.00 84.75 80 HIS A CA 1
ATOM 647 C C . HIS A 1 80 ? -10.057 10.803 0.691 1.00 84.75 80 HIS A C 1
ATOM 649 O O . HIS A 1 80 ? -11.282 10.744 0.705 1.00 84.75 80 HIS A O 1
ATOM 655 N N . GLY A 1 81 ? -9.307 10.782 1.793 1.00 83.44 81 GLY A N 1
ATOM 656 C CA . GLY A 1 81 ? -9.892 10.877 3.123 1.00 83.44 81 GLY A CA 1
ATOM 657 C C . GLY A 1 81 ? -10.437 12.279 3.377 1.00 83.44 81 GLY A C 1
ATOM 658 O O . GLY A 1 81 ? -9.884 13.266 2.881 1.00 83.44 81 GLY A O 1
ATOM 659 N N . HIS A 1 82 ? -11.497 12.343 4.172 1.00 88.69 82 HIS A N 1
ATOM 660 C CA . HIS A 1 82 ? -12.033 13.572 4.737 1.00 88.69 82 HIS A CA 1
ATOM 661 C C . HIS A 1 82 ? -11.837 13.544 6.251 1.00 88.69 82 HIS A C 1
ATOM 663 O O . HIS A 1 82 ? -11.875 12.477 6.861 1.00 88.69 82 HIS A O 1
ATOM 669 N N . GLU A 1 83 ? -11.613 14.710 6.852 1.00 90.69 83 GLU A N 1
ATOM 670 C CA . GLU A 1 83 ? -11.574 14.817 8.308 1.00 90.69 83 GLU A CA 1
ATOM 671 C C . GLU A 1 83 ? -12.959 14.502 8.874 1.00 90.69 83 GLU A C 1
ATOM 673 O O . GLU A 1 83 ? -13.968 15.069 8.447 1.00 90.69 83 GLU A O 1
ATOM 678 N N . TRP A 1 84 ? -13.002 13.575 9.827 1.00 90.19 84 TRP A N 1
ATOM 679 C CA . TRP A 1 84 ? -14.221 13.241 10.543 1.00 90.19 84 TRP A CA 1
ATOM 680 C C . TRP A 1 84 ? -14.417 14.220 11.703 1.00 90.19 84 TRP A C 1
ATOM 682 O O . TRP A 1 84 ? -13.517 14.414 12.519 1.00 90.19 84 TRP A O 1
ATOM 692 N N . ASN A 1 85 ? -15.593 14.847 11.775 1.00 88.06 85 ASN A N 1
ATOM 693 C CA . ASN A 1 85 ? -15.897 15.889 12.760 1.00 88.06 85 ASN A CA 1
ATOM 694 C C . ASN A 1 85 ? -16.452 15.343 14.091 1.00 88.06 85 ASN A C 1
ATOM 696 O O . ASN A 1 85 ? -16.725 16.124 15.000 1.00 88.06 85 ASN A O 1
ATOM 700 N N . GLY A 1 86 ? -16.623 14.022 14.209 1.00 87.56 86 GLY A N 1
ATOM 701 C CA . GLY A 1 86 ? -17.125 13.367 15.418 1.00 87.56 86 GLY A CA 1
ATOM 702 C C . GLY A 1 86 ? -18.648 13.381 15.582 1.00 87.56 86 GLY A C 1
ATOM 703 O O . GLY A 1 86 ? -19.139 12.895 16.597 1.00 87.56 86 GLY A O 1
ATOM 704 N N . GLU A 1 87 ? -19.405 13.928 14.625 1.00 89.00 87 GLU A N 1
ATOM 705 C CA . GLU A 1 87 ? -20.865 14.057 14.750 1.00 89.00 87 GLU A CA 1
ATOM 706 C C . GLU A 1 87 ? -21.626 12.812 14.278 1.00 89.00 87 GLU A C 1
ATOM 708 O O . GLU A 1 87 ? -22.714 12.527 14.777 1.00 89.00 87 GLU A O 1
ATOM 713 N N . GLN A 1 88 ? -21.084 12.068 13.309 1.00 93.12 88 GLN A N 1
ATOM 714 C CA . GLN A 1 88 ? -21.723 10.854 12.794 1.00 93.12 88 GLN A CA 1
ATOM 715 C C . GLN A 1 88 ? -21.411 9.661 13.698 1.00 93.12 88 GLN A C 1
ATOM 717 O O . GLN A 1 88 ? -20.271 9.495 14.109 1.00 93.12 88 GLN A O 1
ATOM 722 N N . ASP A 1 89 ? -22.393 8.800 13.964 1.00 93.56 89 ASP A N 1
ATOM 723 C CA . ASP A 1 89 ? -22.151 7.531 14.658 1.00 93.56 89 ASP A CA 1
ATOM 724 C C . ASP A 1 89 ? -21.300 6.598 13.771 1.00 93.56 89 ASP A C 1
ATOM 726 O O . ASP A 1 89 ? -21.755 6.237 12.680 1.00 93.56 89 ASP A O 1
ATOM 730 N N . PRO A 1 90 ? -20.086 6.197 14.205 1.00 94.62 90 PRO A N 1
ATOM 731 C CA . PRO A 1 90 ? -19.203 5.359 13.402 1.00 94.62 90 PRO A CA 1
ATOM 732 C C . PRO A 1 90 ? -19.569 3.868 13.473 1.00 94.62 90 PRO A C 1
ATOM 734 O O . PRO A 1 90 ? -18.866 3.036 12.904 1.00 94.62 90 PRO A O 1
ATOM 737 N N . THR A 1 91 ? -20.627 3.484 14.197 1.00 96.94 91 THR A N 1
ATOM 738 C CA . THR A 1 91 ? -21.029 2.079 14.341 1.00 96.94 91 THR A CA 1
ATOM 739 C C . THR A 1 91 ? -21.262 1.419 12.977 1.00 96.94 91 THR A C 1
ATOM 741 O O . THR A 1 91 ? -22.058 1.882 12.162 1.00 96.94 91 THR A O 1
ATOM 744 N N . GLY A 1 92 ? -20.572 0.303 12.732 1.00 95.44 92 GLY A N 1
ATOM 745 C CA . GLY A 1 92 ? -20.627 -0.440 11.472 1.00 95.44 92 GLY A CA 1
ATOM 746 C C . GLY A 1 92 ? -19.653 0.043 10.394 1.00 95.44 92 GLY A C 1
ATOM 747 O O . GLY A 1 92 ? -19.541 -0.615 9.361 1.00 95.44 92 GLY A O 1
ATOM 748 N N . TRP A 1 93 ? -18.929 1.146 10.613 1.00 96.31 93 TRP A N 1
ATOM 749 C CA . TRP A 1 93 ? -17.862 1.582 9.707 1.00 96.31 93 TRP A CA 1
ATOM 750 C C . TRP A 1 93 ? -16.651 0.654 9.809 1.00 96.31 93 TRP A C 1
ATOM 752 O O . TRP A 1 93 ? -16.516 -0.106 10.771 1.00 96.31 93 TRP A O 1
ATOM 762 N N . ILE A 1 94 ? -15.771 0.701 8.813 1.00 97.06 94 ILE A N 1
ATOM 763 C CA . ILE A 1 94 ? -14.558 -0.114 8.789 1.00 97.06 94 ILE A CA 1
ATOM 764 C C . ILE A 1 94 ? -13.387 0.760 9.207 1.00 97.06 94 ILE A C 1
ATOM 766 O O . ILE A 1 94 ? -13.108 1.756 8.558 1.00 97.06 94 ILE A O 1
ATOM 770 N N . ILE A 1 95 ? -12.702 0.385 10.282 1.00 97.06 95 ILE A N 1
ATOM 771 C CA . ILE A 1 95 ? -11.555 1.131 10.789 1.00 97.06 95 ILE A CA 1
ATOM 772 C C . ILE A 1 95 ? -10.256 0.439 10.415 1.00 97.06 95 ILE A C 1
ATOM 774 O O . ILE A 1 95 ? -10.156 -0.789 10.439 1.00 97.06 95 ILE A O 1
ATOM 778 N N . SER A 1 96 ? -9.256 1.245 10.080 1.00 97.12 96 SER A N 1
ATOM 779 C CA . SER A 1 96 ? -7.889 0.794 9.851 1.00 97.12 96 SER A CA 1
ATOM 780 C C . SER A 1 96 ? -6.899 1.781 10.450 1.00 97.12 96 SER A C 1
ATOM 782 O O . SER A 1 96 ? -7.186 2.968 10.600 1.00 97.12 96 SER A O 1
ATOM 784 N N . GLU A 1 97 ? -5.691 1.316 10.749 1.00 97.06 97 GLU A N 1
ATOM 785 C CA . GLU A 1 97 ? -4.612 2.211 11.158 1.00 97.06 97 GLU A CA 1
ATOM 786 C C . GLU A 1 97 ? -4.235 3.160 10.008 1.00 97.06 97 GLU A C 1
ATOM 788 O O . GLU A 1 97 ? -4.068 2.735 8.860 1.00 97.06 97 GLU A O 1
ATOM 793 N N . LYS A 1 98 ? -4.088 4.453 10.312 1.00 95.88 98 LYS A N 1
ATOM 794 C CA . LYS A 1 98 ? -3.509 5.435 9.395 1.00 95.88 98 LYS A CA 1
ATOM 795 C C . LYS A 1 98 ? -1.989 5.354 9.501 1.00 95.88 98 LYS A C 1
ATOM 797 O O . LYS A 1 98 ? -1.405 5.731 10.518 1.00 95.88 98 LYS A O 1
ATOM 802 N N . LEU A 1 99 ? -1.357 4.837 8.452 1.00 96.12 99 LEU A N 1
ATOM 803 C CA . LEU A 1 99 ? 0.095 4.711 8.378 1.00 96.12 99 LEU A CA 1
ATOM 804 C C . LEU A 1 99 ? 0.734 6.028 7.920 1.00 96.12 99 LEU A C 1
ATOM 806 O O . LEU A 1 99 ? 0.362 6.570 6.880 1.00 96.12 99 LEU A O 1
ATOM 810 N N . ASP A 1 100 ? 1.749 6.482 8.657 1.00 94.12 100 ASP A N 1
ATOM 811 C CA . ASP A 1 100 ? 2.551 7.662 8.310 1.00 94.12 100 ASP A CA 1
ATOM 812 C C . ASP A 1 100 ? 3.689 7.272 7.351 1.00 94.12 100 ASP A C 1
ATOM 814 O O . ASP A 1 100 ? 4.820 6.973 7.757 1.00 94.12 100 ASP A O 1
ATOM 818 N N . GLY A 1 101 ? 3.364 7.172 6.061 1.00 94.31 101 GLY A N 1
ATOM 819 C CA . GLY A 1 101 ? 4.271 6.683 5.026 1.00 94.31 101 GLY A CA 1
ATOM 820 C C . GLY A 1 101 ? 4.242 7.498 3.734 1.00 94.31 101 GLY A C 1
ATOM 821 O O . GLY A 1 101 ? 4.012 8.708 3.720 1.00 94.31 101 GLY A O 1
ATOM 822 N N . LEU A 1 102 ? 4.555 6.832 2.620 1.00 94.12 102 LEU A N 1
ATOM 823 C CA . LEU A 1 102 ? 4.392 7.398 1.283 1.00 94.12 102 LEU A CA 1
ATOM 824 C C . LEU A 1 102 ? 3.363 6.608 0.480 1.00 94.12 102 LEU A C 1
ATOM 826 O O . LEU A 1 102 ? 3.656 5.501 0.024 1.00 94.12 102 LEU A O 1
ATOM 830 N N . ARG A 1 103 ? 2.207 7.220 0.214 1.00 95.00 103 ARG A N 1
ATOM 831 C CA . ARG A 1 103 ? 1.190 6.632 -0.663 1.00 95.00 103 ARG A CA 1
ATOM 832 C C . ARG A 1 103 ? 1.774 6.212 -2.005 1.00 95.00 103 ARG A C 1
ATOM 834 O O . ARG A 1 103 ? 2.370 7.028 -2.725 1.00 95.00 103 ARG A O 1
ATOM 841 N N . ALA A 1 104 ? 1.539 4.952 -2.345 1.00 95.06 104 ALA A N 1
ATOM 842 C CA . ALA A 1 104 ? 2.015 4.311 -3.550 1.00 95.06 104 ALA A CA 1
ATOM 843 C C . ALA A 1 104 ? 0.911 3.480 -4.211 1.00 95.06 104 ALA A C 1
ATOM 845 O O . ALA A 1 104 ? 0.245 2.650 -3.598 1.00 95.06 104 ALA A O 1
ATOM 846 N N . PHE A 1 105 ? 0.769 3.682 -5.510 1.00 95.81 105 PHE A N 1
ATOM 847 C CA . PHE A 1 105 ? -0.185 2.995 -6.355 1.00 95.81 105 PHE A CA 1
ATOM 848 C C . PHE A 1 105 ? 0.539 2.025 -7.269 1.00 95.81 105 PHE A C 1
ATOM 850 O O . PHE A 1 105 ? 1.386 2.439 -8.062 1.00 95.81 105 PHE A O 1
ATOM 857 N N . TRP A 1 106 ? 0.188 0.753 -7.187 1.00 95.69 106 TRP A N 1
ATOM 858 C CA . TRP A 1 106 ? 0.627 -0.262 -8.126 1.00 95.69 106 TRP A CA 1
ATOM 859 C C . TRP A 1 106 ? -0.355 -0.325 -9.295 1.00 95.69 106 TRP A C 1
ATOM 861 O O . TRP A 1 106 ? -1.528 -0.632 -9.106 1.00 95.69 106 TRP A O 1
ATOM 871 N N . ASP A 1 107 ? 0.104 -0.057 -10.519 1.00 92.44 107 ASP A N 1
ATOM 872 C CA . ASP A 1 107 ? -0.755 -0.116 -11.715 1.00 92.44 107 ASP A CA 1
ATOM 873 C C . ASP A 1 107 ? -0.908 -1.533 -12.300 1.00 92.44 107 ASP A C 1
ATOM 875 O O . ASP A 1 107 ? -1.565 -1.702 -13.329 1.00 92.44 107 ASP A O 1
ATOM 879 N N . GLY A 1 108 ? -0.321 -2.547 -11.659 1.00 90.25 108 GLY A N 1
ATOM 880 C CA . GLY A 1 108 ? -0.155 -3.890 -12.216 1.00 90.25 108 GLY A CA 1
ATOM 881 C C . GLY A 1 108 ? 1.221 -4.127 -12.847 1.00 90.25 108 GLY A C 1
ATOM 882 O O . GLY A 1 108 ? 1.455 -5.216 -13.369 1.00 90.25 108 GLY A O 1
ATOM 883 N N . LYS A 1 109 ? 2.107 -3.123 -12.856 1.00 88.06 109 LYS A N 1
ATOM 884 C CA . LYS A 1 109 ? 3.463 -3.204 -13.423 1.00 88.06 109 LYS A CA 1
ATOM 885 C C . LYS A 1 109 ? 4.490 -2.303 -12.725 1.00 88.06 109 LYS A C 1
ATOM 887 O O . LYS A 1 109 ? 5.674 -2.631 -12.701 1.00 88.06 109 LYS A O 1
ATOM 892 N N . ARG A 1 110 ? 4.087 -1.125 -12.252 1.00 89.69 110 ARG A N 1
ATOM 893 C CA . ARG A 1 110 ? 4.941 -0.068 -11.697 1.00 89.69 110 ARG A CA 1
ATOM 894 C C . ARG A 1 110 ? 4.255 0.604 -10.514 1.00 89.69 110 ARG A C 1
ATOM 896 O O . ARG A 1 110 ? 3.030 0.673 -10.446 1.00 89.69 110 ARG A O 1
ATOM 903 N N . LEU A 1 111 ? 5.073 1.148 -9.614 1.00 91.38 111 LEU A N 1
ATOM 904 C CA . LEU A 1 111 ? 4.616 1.972 -8.500 1.00 91.38 111 LEU A CA 1
ATOM 905 C C . LEU A 1 111 ? 4.581 3.454 -8.886 1.00 91.38 111 LEU A C 1
ATOM 907 O O . LEU A 1 111 ? 5.487 3.957 -9.553 1.00 91.38 111 LEU A O 1
ATOM 911 N N . PHE A 1 112 ? 3.562 4.163 -8.410 1.00 91.62 112 PHE A N 1
ATOM 912 C CA . PHE A 1 112 ? 3.357 5.593 -8.622 1.00 91.62 112 PHE A CA 1
ATOM 913 C C . PHE A 1 112 ? 3.021 6.293 -7.311 1.00 91.62 112 PHE A C 1
ATOM 915 O O . PHE A 1 112 ? 2.240 5.797 -6.513 1.00 91.62 112 PHE A O 1
ATOM 922 N N . SER A 1 113 ? 3.580 7.476 -7.094 1.00 90.69 113 SER A N 1
ATOM 923 C CA . SER A 1 113 ? 3.246 8.317 -5.944 1.00 90.69 113 SER A CA 1
ATOM 924 C C . SER A 1 113 ? 1.866 8.962 -6.087 1.00 90.69 113 SER A C 1
ATOM 926 O O . SER A 1 113 ? 1.304 9.039 -7.181 1.00 90.69 113 SER A O 1
ATOM 928 N N . LYS A 1 114 ? 1.377 9.575 -5.001 1.00 87.88 114 LYS A N 1
ATOM 929 C CA . LYS A 1 114 ? 0.161 10.415 -4.989 1.00 87.88 114 LYS A CA 1
ATOM 930 C C . LYS A 1 114 ? 0.110 11.484 -6.098 1.00 87.88 114 LYS A C 1
ATOM 932 O O . LYS A 1 114 ? -0.968 11.910 -6.492 1.00 87.88 114 LYS A O 1
ATOM 937 N N . ARG A 1 115 ? 1.259 11.950 -6.602 1.00 85.50 115 ARG A N 1
ATOM 938 C CA . ARG A 1 115 ? 1.342 12.951 -7.688 1.00 85.50 115 ARG A CA 1
ATOM 939 C C . ARG A 1 115 ? 1.478 12.324 -9.083 1.00 85.50 115 ARG A C 1
ATOM 941 O O . ARG A 1 115 ? 1.866 13.012 -10.024 1.00 85.50 115 ARG A O 1
ATOM 948 N N . GLY A 1 116 ? 1.255 11.016 -9.206 1.00 83.50 116 GLY A N 1
ATOM 949 C CA . GLY A 1 116 ? 1.412 10.271 -10.455 1.00 83.50 116 GLY A CA 1
ATOM 950 C C . GLY A 1 116 ? 2.864 10.125 -10.919 1.00 83.50 116 GLY A C 1
ATOM 951 O O . GLY A 1 116 ? 3.097 9.788 -12.075 1.00 83.50 116 GLY A O 1
ATOM 952 N N . GLN A 1 117 ? 3.851 10.397 -10.055 1.00 84.44 117 GLN A N 1
ATOM 953 C CA . GLN A 1 117 ? 5.267 10.225 -10.400 1.00 84.44 117 GLN A CA 1
ATOM 954 C C . GLN A 1 117 ? 5.704 8.782 -10.140 1.00 84.44 117 GLN A C 1
ATOM 956 O O . GLN A 1 117 ? 5.396 8.281 -9.055 1.00 84.44 117 GLN A O 1
ATOM 961 N N . PRO A 1 118 ? 6.436 8.129 -11.059 1.00 85.94 118 PRO A N 1
ATOM 962 C CA . PRO A 1 118 ? 6.953 6.783 -10.841 1.00 85.94 118 PRO A CA 1
ATOM 963 C C . PRO A 1 118 ? 7.835 6.696 -9.604 1.00 85.94 118 PRO A C 1
ATOM 965 O O . PRO A 1 118 ? 8.713 7.534 -9.397 1.00 85.94 118 PRO A O 1
ATOM 968 N N . ILE A 1 119 ? 7.644 5.636 -8.832 1.00 86.38 119 ILE A N 1
ATOM 969 C CA . ILE A 1 119 ? 8.518 5.266 -7.727 1.00 86.38 119 ILE A CA 1
ATOM 970 C C . ILE A 1 119 ? 9.481 4.202 -8.251 1.00 86.38 119 ILE A C 1
ATOM 972 O O . ILE A 1 119 ? 9.064 3.117 -8.659 1.00 86.38 119 ILE A O 1
ATOM 976 N N . LEU A 1 120 ? 10.776 4.521 -8.268 1.00 85.00 120 LEU A N 1
ATOM 977 C CA . LEU A 1 120 ? 11.816 3.590 -8.705 1.00 85.00 120 LEU A CA 1
ATOM 978 C C . LEU A 1 120 ? 12.161 2.624 -7.566 1.00 85.00 120 LEU A C 1
ATOM 980 O O . LEU A 1 120 ? 13.057 2.885 -6.763 1.00 85.00 120 LEU A O 1
ATOM 984 N N . ALA A 1 121 ? 11.417 1.524 -7.499 1.00 84.56 121 ALA A N 1
ATOM 985 C CA . ALA A 1 121 ? 11.679 0.415 -6.591 1.00 84.56 121 ALA A CA 1
ATOM 986 C C . ALA A 1 121 ? 12.544 -0.668 -7.272 1.00 84.56 121 ALA A C 1
ATOM 988 O O . ALA A 1 121 ? 12.429 -0.857 -8.487 1.00 84.56 121 ALA A O 1
ATOM 989 N N . PRO A 1 122 ? 13.404 -1.388 -6.525 1.00 84.25 122 PRO A N 1
ATOM 990 C CA . PRO A 1 122 ? 14.136 -2.539 -7.038 1.00 84.25 122 PRO A CA 1
ATOM 991 C C . PRO A 1 122 ? 13.202 -3.611 -7.608 1.00 84.25 122 PRO A C 1
ATOM 993 O O . PRO A 1 122 ? 12.056 -3.767 -7.172 1.00 84.25 122 PRO A O 1
ATOM 996 N N . VAL A 1 123 ? 13.717 -4.389 -8.561 1.00 83.75 123 VAL A N 1
ATOM 997 C CA . VAL A 1 123 ? 12.973 -5.509 -9.157 1.00 83.75 123 VAL A CA 1
ATOM 998 C C . VAL A 1 123 ? 12.616 -6.548 -8.097 1.00 83.75 123 VAL A C 1
ATOM 1000 O O . VAL A 1 123 ? 11.504 -7.048 -8.119 1.00 83.75 123 VAL A O 1
ATOM 1003 N N . ASP A 1 124 ? 13.480 -6.793 -7.113 1.00 83.88 124 ASP A N 1
ATOM 1004 C CA . ASP A 1 124 ? 13.193 -7.758 -6.042 1.00 83.88 124 ASP A CA 1
ATOM 1005 C C . ASP A 1 124 ? 12.032 -7.314 -5.135 1.00 83.88 124 ASP A C 1
ATOM 1007 O O . ASP A 1 124 ? 11.354 -8.150 -4.547 1.00 83.88 124 ASP A O 1
ATOM 1011 N N . PHE A 1 125 ? 11.761 -6.004 -5.055 1.00 88.00 125 PHE A N 1
ATOM 1012 C CA . PHE A 1 125 ? 10.637 -5.460 -4.290 1.00 88.00 125 PHE A CA 1
ATOM 1013 C C . PHE A 1 125 ? 9.318 -5.533 -5.069 1.00 88.00 125 PHE A C 1
ATOM 1015 O O . PHE A 1 125 ? 8.273 -5.842 -4.506 1.00 88.00 125 PHE A O 1
ATOM 1022 N N . THR A 1 126 ? 9.348 -5.230 -6.370 1.00 89.81 126 THR A N 1
ATOM 1023 C CA . THR A 1 126 ? 8.132 -5.173 -7.207 1.00 89.81 126 THR A CA 1
ATOM 1024 C C . THR A 1 126 ? 7.819 -6.476 -7.934 1.00 89.81 126 THR A C 1
ATOM 1026 O O . THR A 1 126 ? 6.670 -6.707 -8.291 1.00 89.81 126 THR A O 1
ATOM 1029 N N . GLY A 1 127 ? 8.808 -7.342 -8.136 1.00 88.62 127 GLY A N 1
ATOM 1030 C CA . GLY A 1 127 ? 8.685 -8.627 -8.820 1.00 88.62 127 GLY A CA 1
ATOM 1031 C C . GLY A 1 127 ? 7.658 -9.577 -8.198 1.00 88.62 127 GLY A C 1
ATOM 1032 O O . GLY A 1 127 ? 6.948 -10.235 -8.955 1.00 88.62 127 GLY A O 1
ATOM 1033 N N . PRO A 1 128 ? 7.517 -9.633 -6.860 1.00 91.94 128 PRO A N 1
ATOM 1034 C CA . PRO A 1 128 ? 6.475 -10.436 -6.233 1.00 91.94 128 PRO A CA 1
ATOM 1035 C C . PRO A 1 128 ? 5.041 -9.918 -6.427 1.00 91.94 128 PRO A C 1
ATOM 1037 O O . PRO A 1 128 ? 4.110 -10.681 -6.188 1.00 91.94 128 PRO A O 1
ATOM 1040 N N . LEU A 1 129 ? 4.830 -8.652 -6.813 1.00 93.12 129 LEU A N 1
ATOM 1041 C CA . LEU A 1 129 ? 3.489 -8.061 -6.916 1.00 93.12 129 LEU A CA 1
ATOM 1042 C C . LEU A 1 129 ? 2.681 -8.629 -8.097 1.00 93.12 129 LEU A C 1
ATOM 1044 O O . LEU A 1 129 ? 3.242 -8.939 -9.153 1.00 93.12 129 LEU A O 1
ATOM 1048 N N . PRO A 1 130 ? 1.342 -8.718 -7.973 1.00 92.25 130 PRO A N 1
ATOM 1049 C CA . PRO A 1 130 ? 0.505 -9.305 -9.009 1.00 92.25 130 PRO A CA 1
ATOM 1050 C C . PRO A 1 130 ? 0.498 -8.441 -10.271 1.00 92.25 130 PRO A C 1
ATOM 1052 O O . PRO A 1 130 ? 0.210 -7.241 -10.241 1.00 92.25 130 PRO A O 1
ATOM 1055 N N . SER A 1 131 ? 0.762 -9.070 -11.414 1.00 91.31 131 SER A N 1
ATOM 1056 C CA . SER A 1 131 ? 0.686 -8.395 -12.708 1.00 91.31 131 SER A CA 1
ATOM 1057 C C . SER A 1 131 ? -0.764 -8.086 -13.093 1.00 91.31 131 SER A C 1
ATOM 1059 O O . SER A 1 131 ? -1.667 -8.887 -12.861 1.00 91.31 131 SER A O 1
ATOM 1061 N N . GLY A 1 132 ? -1.002 -6.917 -13.691 1.00 86.06 132 GLY A N 1
ATOM 1062 C CA . GLY A 1 132 ? -2.319 -6.519 -14.216 1.00 86.06 132 GLY A CA 1
ATOM 1063 C C . GLY A 1 132 ? -3.391 -6.180 -13.170 1.00 86.06 132 GLY A C 1
ATOM 1064 O O . GLY A 1 132 ? -4.487 -5.767 -13.546 1.00 86.06 132 GLY A O 1
ATOM 1065 N N . THR A 1 133 ? -3.083 -6.298 -11.876 1.00 92.19 133 THR A N 1
ATOM 1066 C CA . THR A 1 133 ? -3.988 -5.923 -10.780 1.00 92.19 133 THR A CA 1
ATOM 1067 C C . THR A 1 133 ? -3.575 -4.576 -10.204 1.00 92.19 133 THR A C 1
ATOM 1069 O O . THR A 1 133 ? -2.417 -4.400 -9.839 1.00 92.19 133 THR A O 1
ATOM 1072 N N . CYS A 1 134 ? -4.507 -3.621 -10.117 1.00 95.06 134 CYS A N 1
ATOM 1073 C CA . CYS A 1 134 ? -4.222 -2.321 -9.510 1.00 95.06 134 CYS A CA 1
ATOM 1074 C C . CYS A 1 134 ? -4.443 -2.358 -7.996 1.00 95.06 134 CYS A C 1
ATOM 1076 O O . CYS A 1 134 ? -5.523 -2.753 -7.556 1.00 95.06 134 CYS A O 1
ATOM 1078 N N . LEU A 1 135 ? -3.455 -1.893 -7.233 1.00 97.25 135 LEU A N 1
ATOM 1079 C CA . LEU A 1 135 ? -3.486 -1.843 -5.770 1.00 97.25 135 LEU A CA 1
ATOM 1080 C C . LEU A 1 135 ? -3.143 -0.430 -5.294 1.00 97.25 135 LEU A C 1
ATOM 1082 O O . LEU A 1 135 ? -2.287 0.239 -5.877 1.00 97.25 135 LEU A O 1
ATOM 1086 N N . ASP A 1 136 ? -3.817 0.017 -4.242 1.00 97.69 136 ASP A N 1
ATOM 1087 C CA . ASP A 1 136 ? -3.514 1.258 -3.534 1.00 97.69 136 ASP A CA 1
ATOM 1088 C C . ASP A 1 136 ? -3.023 0.918 -2.127 1.00 97.69 136 ASP A C 1
ATOM 1090 O O . ASP A 1 136 ? -3.537 0.009 -1.465 1.00 97.69 136 ASP A O 1
ATOM 1094 N N . GLY A 1 137 ? -1.983 1.615 -1.696 1.00 97.50 137 GLY A N 1
ATOM 1095 C CA . GLY A 1 137 ? -1.273 1.277 -0.479 1.00 97.50 137 GLY A CA 1
ATOM 1096 C C . GLY A 1 137 ? -0.322 2.370 -0.031 1.00 97.50 137 GLY A C 1
ATOM 1097 O O . GLY A 1 137 ? -0.142 3.396 -0.689 1.00 97.50 137 GLY A O 1
ATOM 1098 N N . GLU A 1 138 ? 0.333 2.110 1.088 1.00 97.50 138 GLU A N 1
ATOM 1099 C CA . GLU A 1 138 ? 1.330 2.984 1.685 1.00 97.50 138 GLU A CA 1
ATOM 1100 C C . GLU A 1 138 ? 2.684 2.269 1.688 1.00 97.50 138 GLU A C 1
ATOM 1102 O O . GLU A 1 138 ? 2.789 1.127 2.138 1.00 97.50 138 GLU A O 1
ATOM 1107 N N . LEU A 1 139 ? 3.739 2.920 1.196 1.00 96.75 139 LEU A N 1
ATOM 1108 C CA . LEU A 1 139 ? 5.094 2.481 1.514 1.00 96.75 139 LEU A CA 1
ATOM 1109 C C . LEU A 1 139 ? 5.404 2.922 2.945 1.00 96.75 139 LEU A C 1
ATOM 1111 O O . LEU A 1 139 ? 5.321 4.111 3.256 1.00 96.75 139 LEU A O 1
ATOM 1115 N N . TRP A 1 140 ? 5.774 1.976 3.801 1.00 96.44 140 TRP A N 1
ATOM 1116 C CA . TRP A 1 140 ? 5.947 2.189 5.237 1.00 96.44 140 TRP A CA 1
ATOM 1117 C C . TRP A 1 140 ? 7.126 1.363 5.766 1.00 96.44 140 TRP A C 1
ATOM 1119 O O . TRP A 1 140 ? 7.408 0.298 5.235 1.00 96.44 140 TRP A O 1
ATOM 1129 N N . ILE A 1 141 ? 7.847 1.848 6.780 1.00 94.19 141 ILE A N 1
ATOM 1130 C CA . ILE A 1 141 ? 8.992 1.128 7.377 1.00 94.19 141 ILE A CA 1
ATOM 1131 C C . ILE A 1 141 ? 8.614 0.677 8.786 1.00 94.19 141 ILE A C 1
ATOM 1133 O O . ILE A 1 141 ? 8.475 -0.515 9.062 1.00 94.19 141 ILE A O 1
ATOM 1137 N N . ASP A 1 142 ? 8.436 1.666 9.657 1.00 94.06 142 ASP A N 1
ATOM 1138 C CA . ASP A 1 142 ? 8.070 1.510 11.055 1.00 94.06 142 ASP A CA 1
ATOM 1139 C C . ASP A 1 142 ? 7.520 2.850 11.575 1.00 94.06 142 ASP A C 1
ATOM 1141 O O . ASP A 1 142 ? 7.571 3.884 10.891 1.00 94.06 142 ASP A O 1
ATOM 1145 N N . TYR A 1 143 ? 7.038 2.856 12.808 1.00 93.62 143 TYR A N 1
ATOM 1146 C CA . TYR A 1 143 ? 6.607 4.048 13.517 1.00 93.62 143 TYR A CA 1
ATOM 1147 C C . TYR A 1 143 ? 7.718 5.100 13.614 1.00 93.62 143 TYR A C 1
ATOM 1149 O O . TYR A 1 143 ? 8.880 4.803 13.897 1.00 93.62 143 TYR A O 1
ATOM 1157 N N . GLY A 1 144 ? 7.362 6.365 13.371 1.00 88.94 144 GLY A N 1
ATOM 1158 C CA . GLY A 1 144 ? 8.298 7.494 13.421 1.00 88.94 144 GLY A CA 1
ATOM 1159 C C . GLY A 1 144 ? 9.360 7.508 12.311 1.00 88.94 144 GLY A C 1
ATOM 1160 O O . GLY A 1 144 ? 10.268 8.339 12.350 1.00 88.94 144 GLY A O 1
ATOM 1161 N N . CYS A 1 145 ? 9.261 6.628 11.308 1.00 91.31 145 CYS A N 1
ATOM 1162 C CA . CYS A 1 145 ? 10.238 6.520 10.221 1.00 91.31 145 CYS A CA 1
ATOM 1163 C C . CYS A 1 145 ? 9.843 7.282 8.940 1.00 91.31 145 CYS A C 1
ATOM 1165 O O . CYS A 1 145 ? 10.510 7.127 7.912 1.00 91.31 145 CYS A O 1
ATOM 1167 N N . PHE A 1 146 ? 8.829 8.157 8.988 1.00 89.06 146 PHE A N 1
ATOM 1168 C CA . PHE A 1 146 ? 8.396 8.974 7.844 1.00 89.06 146 PHE A CA 1
ATOM 1169 C C . PHE A 1 146 ? 9.547 9.766 7.202 1.00 89.06 146 PHE A C 1
ATOM 1171 O O . PHE A 1 146 ? 9.738 9.764 5.985 1.00 89.06 146 PHE A O 1
ATOM 1178 N N . ASN A 1 147 ? 10.389 10.409 8.016 1.00 88.06 147 ASN A N 1
ATOM 1179 C CA . ASN A 1 147 ? 11.531 11.174 7.509 1.00 88.06 147 ASN A CA 1
ATOM 1180 C C . ASN A 1 147 ? 12.524 10.297 6.733 1.00 88.06 147 ASN A C 1
ATOM 1182 O O . ASN A 1 147 ? 13.068 10.734 5.712 1.00 88.06 147 ASN A O 1
ATOM 1186 N N . THR A 1 148 ? 12.732 9.058 7.186 1.00 88.25 148 THR A N 1
ATOM 1187 C CA . THR A 1 148 ? 13.610 8.076 6.541 1.00 88.25 148 THR A CA 1
ATOM 1188 C C . THR A 1 148 ? 13.065 7.693 5.171 1.00 88.25 148 THR A C 1
ATOM 1190 O O . THR A 1 148 ? 13.766 7.855 4.169 1.00 88.25 148 THR A O 1
ATOM 1193 N N . ILE A 1 149 ? 11.798 7.277 5.098 1.00 88.75 149 ILE A N 1
ATOM 1194 C CA . ILE A 1 149 ? 11.177 6.863 3.835 1.00 88.75 149 ILE A CA 1
ATOM 1195 C C . ILE A 1 149 ? 11.024 8.034 2.853 1.00 88.75 149 ILE A C 1
ATOM 1197 O O . ILE A 1 149 ? 11.305 7.902 1.662 1.00 88.75 149 ILE A O 1
ATOM 1201 N N . SER A 1 150 ? 10.703 9.228 3.352 1.00 86.50 150 SER A N 1
ATOM 1202 C CA . SER A 1 150 ? 10.626 10.464 2.568 1.00 8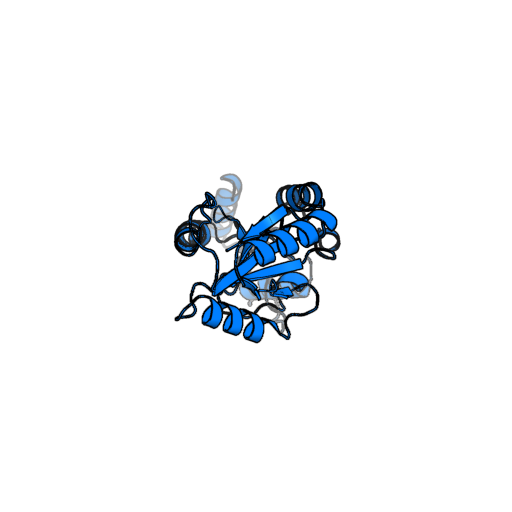6.50 150 SER A CA 1
ATOM 1203 C C . SER A 1 150 ? 11.990 10.861 1.983 1.00 86.50 150 SER A C 1
ATOM 1205 O O . SER A 1 150 ? 12.096 11.252 0.816 1.00 86.50 150 SER A O 1
ATOM 1207 N N . SER A 1 151 ? 13.065 10.723 2.768 1.00 84.75 151 SER A N 1
ATOM 1208 C CA . SER A 1 151 ? 14.446 10.934 2.312 1.00 84.75 151 SER A CA 1
ATOM 1209 C C . SER A 1 151 ? 14.862 9.906 1.261 1.00 84.75 151 SER A C 1
ATOM 1211 O O . SER A 1 151 ? 15.435 10.281 0.236 1.00 84.75 151 SER A O 1
ATOM 1213 N N . MET A 1 152 ? 14.519 8.631 1.470 1.00 83.00 152 MET A N 1
ATOM 1214 C CA . MET A 1 152 ? 14.753 7.559 0.504 1.00 83.00 152 MET A CA 1
ATOM 1215 C C . MET A 1 152 ? 14.061 7.854 -0.828 1.00 83.00 152 MET A C 1
ATOM 1217 O O . MET A 1 152 ? 14.710 7.806 -1.869 1.00 83.00 152 MET A O 1
ATOM 1221 N N . TYR A 1 153 ? 12.779 8.226 -0.812 1.00 82.25 153 TYR A N 1
ATOM 1222 C CA . TYR A 1 153 ? 12.036 8.540 -2.032 1.00 82.25 153 TYR A CA 1
ATOM 1223 C C . TYR A 1 153 ? 12.689 9.669 -2.836 1.00 82.25 153 TYR A C 1
ATOM 1225 O O . TYR A 1 153 ? 12.894 9.519 -4.041 1.00 82.25 153 TYR A O 1
ATOM 1233 N N . ARG A 1 154 ? 13.133 10.750 -2.177 1.00 79.25 154 ARG A N 1
ATOM 1234 C CA . ARG A 1 154 ? 13.877 11.840 -2.841 1.00 79.25 154 ARG A CA 1
ATOM 1235 C C . ARG A 1 154 ? 15.205 11.383 -3.451 1.00 79.25 154 ARG A C 1
ATOM 1237 O O . ARG A 1 154 ? 15.630 11.935 -4.462 1.00 79.25 154 ARG A O 1
ATOM 1244 N N . LYS A 1 155 ? 15.864 10.397 -2.838 1.00 71.56 155 LYS A N 1
ATOM 1245 C CA . LYS A 1 155 ? 17.159 9.851 -3.273 1.00 71.56 155 LYS A CA 1
ATOM 1246 C C . LYS A 1 155 ? 17.035 8.667 -4.234 1.00 71.56 155 LYS A C 1
ATOM 1248 O O . LYS A 1 155 ? 18.044 8.264 -4.798 1.00 71.56 155 LYS A O 1
ATOM 1253 N N . SER A 1 156 ? 15.832 8.134 -4.454 1.00 64.62 156 SER A N 1
ATOM 1254 C CA . SER A 1 156 ? 15.591 6.902 -5.224 1.00 64.62 156 SER A CA 1
ATOM 1255 C C . SER A 1 156 ? 16.093 6.949 -6.676 1.00 64.62 156 SER A C 1
ATOM 1257 O O . SER A 1 156 ? 16.378 5.910 -7.262 1.00 64.62 156 SER A O 1
ATOM 1259 N N . HIS A 1 157 ? 16.276 8.144 -7.246 1.00 60.56 157 HIS A N 1
ATOM 1260 C CA . HIS A 1 157 ? 16.860 8.345 -8.578 1.00 60.56 157 HIS A CA 1
ATOM 1261 C C . HIS A 1 157 ? 18.398 8.256 -8.626 1.00 60.56 157 HIS A C 1
ATOM 1263 O O . HIS A 1 157 ? 18.973 8.234 -9.714 1.00 60.56 157 HIS A O 1
ATOM 1269 N N . LEU A 1 158 ? 19.074 8.224 -7.475 1.00 51.16 158 LEU A N 1
ATOM 1270 C CA . LEU A 1 158 ? 20.524 8.073 -7.359 1.00 51.16 158 LEU A CA 1
ATOM 1271 C C . LEU A 1 158 ? 20.821 6.568 -7.211 1.00 51.16 158 LEU A C 1
ATOM 1273 O O . LEU A 1 158 ? 20.248 5.914 -6.351 1.00 51.16 158 LEU A O 1
ATOM 1277 N N . ALA A 1 159 ? 21.625 6.007 -8.114 1.00 41.34 159 ALA A N 1
ATOM 1278 C CA . ALA A 1 159 ? 21.725 4.571 -8.413 1.00 41.34 159 ALA A CA 1
ATOM 1279 C C . ALA A 1 159 ? 21.944 3.604 -7.217 1.00 41.34 159 ALA A C 1
ATOM 1281 O O . ALA A 1 159 ? 22.603 3.949 -6.245 1.00 41.34 159 ALA A O 1
ATOM 1282 N N . ASN A 1 160 ? 21.447 2.362 -7.378 1.00 52.66 160 ASN A N 1
ATOM 1283 C CA . ASN A 1 160 ? 21.635 1.157 -6.542 1.00 52.66 160 ASN A CA 1
ATOM 1284 C C . ASN A 1 160 ? 21.448 1.332 -5.024 1.00 52.66 160 ASN A C 1
ATOM 1286 O O . ASN A 1 160 ? 22.373 1.186 -4.235 1.00 52.66 160 ASN A O 1
ATOM 1290 N N . ASN A 1 161 ? 20.193 1.538 -4.624 1.00 61.97 161 ASN A N 1
ATOM 1291 C CA . ASN A 1 161 ? 19.768 1.639 -3.228 1.00 61.97 161 ASN A CA 1
ATOM 1292 C C . ASN A 1 161 ? 19.007 0.391 -2.742 1.00 61.97 161 ASN A C 1
ATOM 1294 O O . ASN A 1 161 ? 18.063 0.532 -1.970 1.00 61.97 161 ASN A O 1
ATOM 1298 N N . ALA A 1 162 ? 19.351 -0.815 -3.211 1.00 67.69 162 ALA A N 1
ATOM 1299 C CA . ALA A 1 162 ? 18.647 -2.043 -2.808 1.00 67.69 162 ALA A CA 1
ATOM 1300 C C . ALA A 1 162 ? 18.569 -2.187 -1.274 1.00 67.69 162 ALA A C 1
ATOM 1302 O O . ALA A 1 162 ? 17.514 -2.521 -0.741 1.00 67.69 162 ALA A O 1
ATOM 1303 N N . ASP A 1 163 ? 19.632 -1.788 -0.569 1.00 73.50 163 ASP A N 1
ATOM 1304 C CA . ASP A 1 163 ? 19.687 -1.776 0.897 1.00 73.50 163 ASP A CA 1
ATOM 1305 C C . ASP A 1 163 ? 18.637 -0.861 1.546 1.00 73.50 163 ASP A C 1
ATOM 1307 O O . ASP A 1 163 ? 18.135 -1.177 2.621 1.00 73.50 163 ASP A O 1
ATOM 1311 N N . LEU A 1 164 ? 18.259 0.250 0.898 1.00 76.25 164 LEU A N 1
ATOM 1312 C CA . LEU A 1 164 ? 17.245 1.168 1.433 1.00 76.25 164 LEU A CA 1
ATOM 1313 C C . LEU A 1 164 ? 15.835 0.568 1.398 1.00 76.25 164 LEU A C 1
ATOM 1315 O O . LEU A 1 164 ? 14.977 1.000 2.159 1.00 76.25 164 LEU A O 1
ATOM 1319 N N . TRP A 1 165 ? 15.596 -0.410 0.522 1.00 84.56 165 TRP A N 1
ATOM 1320 C CA . TRP A 1 165 ? 14.291 -1.050 0.345 1.00 84.56 165 TRP A CA 1
ATOM 1321 C C . TRP A 1 165 ? 14.098 -2.290 1.213 1.00 84.56 165 TRP A C 1
ATOM 1323 O O . TRP A 1 165 ? 12.979 -2.785 1.307 1.00 84.56 165 TRP A O 1
ATOM 1333 N N . ARG A 1 166 ? 15.160 -2.774 1.870 1.00 85.56 166 ARG A N 1
ATOM 1334 C CA . ARG A 1 166 ? 15.127 -3.989 2.693 1.00 85.56 166 ARG A CA 1
ATOM 1335 C C . ARG A 1 166 ? 14.059 -3.929 3.786 1.00 85.56 166 ARG A C 1
ATOM 1337 O O . ARG A 1 166 ? 13.332 -4.897 3.992 1.00 85.56 166 ARG A O 1
ATOM 1344 N N . ASP A 1 167 ? 13.963 -2.780 4.448 1.00 90.00 167 ASP A N 1
ATOM 1345 C CA . ASP A 1 167 ? 13.088 -2.582 5.607 1.00 90.00 167 ASP A CA 1
ATOM 1346 C C . ASP A 1 167 ? 11.751 -1.914 5.211 1.00 90.00 167 ASP A C 1
ATOM 1348 O O . ASP A 1 167 ? 10.884 -1.687 6.052 1.00 90.00 167 ASP A O 1
ATOM 1352 N N . VAL A 1 168 ? 11.563 -1.604 3.921 1.00 93.50 168 VAL A N 1
ATOM 1353 C CA . VAL A 1 168 ? 10.333 -1.002 3.393 1.00 93.50 168 VAL A CA 1
ATOM 1354 C C . VAL A 1 168 ? 9.277 -2.082 3.211 1.00 93.50 168 VAL A C 1
ATOM 1356 O O . VAL A 1 168 ? 9.558 -3.177 2.734 1.00 93.50 168 VAL A O 1
ATOM 1359 N N . LYS A 1 169 ? 8.038 -1.752 3.550 1.00 96.44 169 LYS A N 1
ATOM 1360 C CA . LYS A 1 169 ? 6.846 -2.553 3.304 1.00 96.44 169 LYS A CA 1
ATOM 1361 C C . LYS A 1 169 ? 5.913 -1.797 2.376 1.00 96.44 169 LYS A C 1
ATOM 1363 O O . LYS A 1 169 ? 5.842 -0.571 2.436 1.00 96.44 169 LYS A O 1
ATOM 1368 N N . TYR A 1 170 ? 5.192 -2.522 1.535 1.00 97.69 170 TYR A N 1
ATOM 1369 C CA . TYR A 1 170 ? 4.037 -2.010 0.820 1.00 97.69 170 TYR A CA 1
ATOM 1370 C C . TYR A 1 170 ? 2.770 -2.513 1.507 1.00 97.69 170 TYR A C 1
ATOM 1372 O O . TYR A 1 170 ? 2.384 -3.675 1.370 1.00 97.69 170 TYR A O 1
ATOM 1380 N N . CYS A 1 171 ? 2.160 -1.622 2.281 1.00 98.19 171 CYS A N 1
ATOM 1381 C CA . CYS A 1 171 ? 0.958 -1.870 3.055 1.00 98.19 171 CYS A CA 1
ATOM 1382 C C . CYS A 1 171 ? -0.269 -1.508 2.211 1.00 98.19 171 CYS A C 1
ATOM 1384 O O . CYS A 1 171 ? -0.666 -0.346 2.136 1.00 98.19 171 CYS A O 1
ATOM 1386 N N . VAL A 1 172 ? -0.842 -2.500 1.537 1.00 98.25 172 VAL A N 1
ATOM 1387 C CA . VAL A 1 172 ? -2.007 -2.368 0.654 1.00 98.25 172 VAL A CA 1
ATOM 1388 C C . VAL A 1 172 ? -3.273 -2.167 1.483 1.00 98.25 172 VAL A C 1
ATOM 1390 O O . VAL A 1 172 ? -3.478 -2.876 2.463 1.00 98.25 172 VAL A O 1
ATOM 1393 N N . PHE A 1 173 ? -4.145 -1.242 1.086 1.00 97.62 173 PHE A N 1
ATOM 1394 C CA . PHE A 1 173 ? -5.421 -0.995 1.772 1.00 97.62 173 PHE A CA 1
ATOM 1395 C C . PHE A 1 173 ? -6.646 -1.004 0.845 1.00 97.62 173 PHE A C 1
ATOM 1397 O O . PHE A 1 173 ? -7.767 -1.042 1.350 1.00 97.62 173 PHE A O 1
ATOM 1404 N N . ASP A 1 174 ? -6.472 -0.970 -0.483 1.00 97.50 174 ASP A N 1
ATOM 1405 C CA . ASP A 1 174 ? -7.583 -1.059 -1.445 1.00 97.50 174 ASP A CA 1
ATOM 1406 C C . ASP A 1 174 ? -7.127 -1.628 -2.808 1.00 97.50 174 ASP A C 1
ATOM 1408 O O . ASP A 1 174 ? -5.950 -1.582 -3.173 1.00 97.50 174 ASP A O 1
ATOM 1412 N N . ALA A 1 175 ? -8.084 -2.127 -3.590 1.00 96.94 175 ALA A N 1
ATOM 1413 C CA . ALA A 1 175 ? -7.937 -2.526 -4.987 1.00 96.94 175 ALA A CA 1
ATOM 1414 C C . ALA A 1 175 ? -8.959 -1.753 -5.844 1.00 96.94 175 ALA A C 1
ATOM 1416 O O . ALA A 1 175 ? -10.000 -2.295 -6.215 1.00 96.94 175 ALA A O 1
ATOM 1417 N N . PRO A 1 176 ? -8.691 -0.485 -6.205 1.00 92.56 176 PRO A N 1
ATOM 1418 C CA . PRO A 1 176 ? -9.716 0.455 -6.684 1.00 92.56 176 PRO A CA 1
ATOM 1419 C C . PRO A 1 176 ? -10.332 0.118 -8.049 1.00 92.56 176 PRO A C 1
ATOM 1421 O O . PRO A 1 176 ? -11.312 0.736 -8.456 1.00 92.56 176 PRO A O 1
ATOM 1424 N N . LYS A 1 177 ? -9.761 -0.843 -8.786 1.00 92.19 177 LYS A N 1
ATOM 1425 C CA . LYS A 1 177 ? -10.348 -1.357 -10.034 1.00 92.19 177 LYS A CA 1
ATOM 1426 C C . LYS A 1 177 ? -11.193 -2.615 -9.851 1.00 92.19 177 LYS A C 1
ATOM 1428 O O . LYS A 1 177 ? -11.847 -3.029 -10.807 1.00 92.19 177 LYS A O 1
ATOM 1433 N N . HIS A 1 178 ? -11.156 -3.239 -8.679 1.00 92.69 178 HIS A N 1
ATOM 1434 C CA . HIS A 1 178 ? -12.030 -4.360 -8.377 1.00 92.69 178 HIS A CA 1
ATOM 1435 C C . HIS A 1 178 ? -13.457 -3.829 -8.151 1.00 92.69 178 HIS A C 1
ATOM 1437 O O . HIS A 1 178 ? -13.619 -2.823 -7.455 1.00 92.69 178 HIS A O 1
ATOM 1443 N N . PRO A 1 179 ? -14.491 -4.432 -8.763 1.00 89.69 179 PRO A N 1
ATOM 1444 C CA . PRO A 1 179 ? -15.869 -4.019 -8.525 1.00 89.69 179 PRO A CA 1
ATOM 1445 C C . PRO A 1 179 ? -16.296 -4.335 -7.086 1.00 89.69 179 PRO A C 1
ATOM 1447 O O . PRO A 1 179 ? -15.687 -5.162 -6.417 1.00 89.69 179 PRO A O 1
ATOM 1450 N N . GLY A 1 180 ? -17.376 -3.703 -6.631 1.00 92.81 180 GLY A N 1
ATOM 1451 C CA . GLY A 1 180 ? -17.956 -3.979 -5.318 1.00 92.81 180 GLY A CA 1
ATOM 1452 C C . GLY A 1 180 ? -17.620 -2.947 -4.243 1.00 92.81 180 GLY A C 1
ATOM 1453 O O . GLY A 1 180 ? -17.002 -1.901 -4.486 1.00 92.81 180 GLY A O 1
ATOM 1454 N N . ASN A 1 181 ? -18.102 -3.229 -3.039 1.00 93.81 181 ASN A N 1
ATOM 1455 C CA . ASN A 1 181 ? -17.916 -2.388 -1.865 1.00 93.81 181 ASN A CA 1
ATOM 1456 C C . ASN A 1 181 ? -16.482 -2.494 -1.313 1.00 93.81 181 ASN A C 1
ATOM 1458 O O . ASN A 1 181 ? -15.687 -3.325 -1.745 1.00 93.81 181 ASN A O 1
ATOM 1462 N N . TYR A 1 182 ? -16.136 -1.632 -0.354 1.00 94.38 182 TYR A N 1
ATOM 1463 C CA . TYR A 1 182 ? -14.780 -1.576 0.199 1.00 94.38 182 TYR A CA 1
ATOM 1464 C C . TYR A 1 182 ? -14.296 -2.922 0.759 1.00 94.38 182 TYR A C 1
ATOM 1466 O O . TYR A 1 182 ? -13.166 -3.316 0.491 1.00 94.38 182 TYR A O 1
ATOM 1474 N N . LEU A 1 183 ? -15.148 -3.659 1.477 1.00 95.62 183 LEU A N 1
ATOM 1475 C CA . LEU A 1 183 ? -14.763 -4.927 2.098 1.00 95.62 183 LEU A CA 1
ATOM 1476 C C . LEU A 1 183 ? -14.503 -6.027 1.056 1.00 95.62 183 LEU A C 1
ATOM 1478 O O . LEU A 1 183 ? -13.594 -6.839 1.233 1.00 95.62 183 LEU A O 1
ATOM 1482 N N . GLU A 1 184 ? -15.257 -6.028 -0.047 1.00 96.88 184 GLU A N 1
ATOM 1483 C CA . GLU A 1 184 ? -15.022 -6.913 -1.196 1.00 96.88 184 GLU A CA 1
ATOM 1484 C C . GLU A 1 184 ? -13.682 -6.589 -1.870 1.00 96.88 184 GLU A C 1
ATOM 1486 O O . GLU A 1 184 ? -12.875 -7.490 -2.103 1.00 96.88 184 GLU A O 1
ATOM 1491 N N . ARG A 1 185 ? -13.390 -5.301 -2.105 1.00 97.38 185 ARG A N 1
ATOM 1492 C CA . ARG A 1 185 ? -12.106 -4.867 -2.682 1.00 97.38 185 ARG A CA 1
ATOM 1493 C C . ARG A 1 185 ? -10.922 -5.149 -1.759 1.00 97.38 185 ARG A C 1
ATOM 1495 O O . ARG A 1 185 ? -9.882 -5.590 -2.239 1.00 97.38 185 ARG A O 1
ATOM 1502 N N . HIS A 1 186 ? -11.079 -4.942 -0.452 1.00 97.88 186 HIS A N 1
ATOM 1503 C CA . HIS A 1 186 ? -10.065 -5.246 0.563 1.00 97.88 186 HIS A CA 1
ATOM 1504 C C . HIS A 1 186 ? -9.782 -6.749 0.643 1.00 97.88 186 HIS A C 1
ATOM 1506 O O . HIS A 1 186 ? -8.626 -7.166 0.602 1.00 97.88 186 HIS A O 1
ATOM 1512 N N . THR A 1 187 ? -10.836 -7.570 0.658 1.00 97.88 187 THR A N 1
ATOM 1513 C CA . THR A 1 187 ? -10.728 -9.036 0.621 1.00 97.88 187 THR A CA 1
ATOM 1514 C C . THR A 1 187 ? -9.998 -9.500 -0.634 1.00 97.88 187 THR A C 1
ATOM 1516 O O . THR A 1 187 ? -9.028 -10.248 -0.536 1.00 97.88 187 THR A O 1
ATOM 1519 N N . PHE A 1 188 ? -10.393 -8.991 -1.801 1.00 98.12 188 PHE A N 1
ATOM 1520 C CA . PHE A 1 188 ? -9.699 -9.273 -3.051 1.00 98.12 188 PHE A CA 1
ATOM 1521 C C . PHE A 1 188 ? -8.223 -8.856 -2.983 1.00 98.12 188 PHE A C 1
ATOM 1523 O O . PHE A 1 188 ? -7.351 -9.651 -3.321 1.00 98.12 188 PHE A O 1
ATOM 1530 N N . ALA A 1 189 ? -7.922 -7.647 -2.497 1.00 97.94 189 ALA A N 1
ATOM 1531 C CA . ALA A 1 189 ? -6.554 -7.155 -2.352 1.00 97.94 189 ALA A CA 1
ATOM 1532 C C . ALA A 1 189 ? -5.703 -8.070 -1.458 1.00 97.94 189 ALA A C 1
ATOM 1534 O O . ALA A 1 189 ? -4.575 -8.396 -1.818 1.00 97.94 189 ALA A O 1
ATOM 1535 N N . ARG A 1 190 ? -6.245 -8.522 -0.321 1.00 97.94 190 ARG A N 1
ATOM 1536 C CA . ARG A 1 190 ? -5.577 -9.464 0.586 1.00 97.94 190 ARG A CA 1
ATOM 1537 C C . ARG A 1 190 ? -5.271 -10.786 -0.111 1.00 97.94 190 ARG A C 1
ATOM 1539 O O . ARG A 1 190 ? -4.162 -11.301 0.016 1.00 97.94 190 ARG A O 1
ATOM 1546 N N . ASP A 1 191 ? -6.248 -11.329 -0.825 1.00 97.56 191 ASP A N 1
ATOM 1547 C CA . ASP A 1 191 ? -6.137 -12.650 -1.433 1.00 97.56 191 ASP A CA 1
ATOM 1548 C C . ASP A 1 191 ? -5.138 -12.640 -2.603 1.00 97.56 191 ASP A C 1
ATOM 1550 O O . ASP A 1 191 ? -4.346 -13.570 -2.742 1.00 97.56 191 ASP A O 1
ATOM 1554 N N . VAL A 1 192 ? -5.084 -11.566 -3.404 1.00 96.81 192 VAL A N 1
ATOM 1555 C CA . VAL A 1 192 ? -4.103 -11.470 -4.503 1.00 96.81 192 VAL A CA 1
ATOM 1556 C C . VAL A 1 192 ? -2.667 -11.264 -4.020 1.00 96.81 192 VAL A C 1
ATOM 1558 O O . VAL A 1 192 ? -1.743 -11.582 -4.767 1.00 96.81 192 VAL A O 1
ATOM 1561 N N . ILE A 1 193 ? -2.462 -10.737 -2.804 1.00 96.88 193 ILE A N 1
ATOM 1562 C CA . ILE A 1 193 ? -1.118 -10.491 -2.254 1.00 96.88 193 ILE A CA 1
ATOM 1563 C C . ILE A 1 193 ? -0.629 -11.556 -1.269 1.00 96.88 193 ILE A C 1
ATOM 1565 O O . ILE A 1 193 ? 0.502 -11.457 -0.794 1.00 96.88 193 ILE A O 1
ATOM 1569 N N . SER A 1 194 ? -1.424 -12.588 -0.968 1.00 93.44 194 SER A N 1
ATOM 1570 C CA . SER A 1 194 ? -1.137 -13.559 0.103 1.00 93.44 194 SER A CA 1
ATOM 1571 C C . SER A 1 194 ? 0.159 -14.369 -0.087 1.00 93.44 194 SER A C 1
ATOM 1573 O O . SER A 1 194 ? 0.591 -15.060 0.833 1.00 93.44 194 SER A O 1
ATOM 1575 N N . GLY A 1 195 ? 0.783 -14.296 -1.266 1.00 90.50 195 GLY A N 1
ATOM 1576 C CA . GLY A 1 195 ? 2.058 -14.939 -1.598 1.00 90.50 195 GLY A CA 1
ATOM 1577 C C . GLY A 1 195 ? 3.152 -13.986 -2.093 1.00 90.50 195 GLY A C 1
ATOM 1578 O O . GLY A 1 195 ? 4.203 -14.457 -2.519 1.00 90.50 195 GLY A O 1
ATOM 1579 N N . CYS A 1 196 ? 2.946 -12.666 -2.043 1.00 92.38 196 CYS A N 1
ATOM 1580 C CA . CYS A 1 196 ? 3.869 -11.670 -2.609 1.00 92.38 196 CYS A CA 1
ATOM 1581 C C . CYS A 1 196 ? 5.122 -11.403 -1.748 1.00 92.38 196 CYS A C 1
ATOM 1583 O O . CYS A 1 196 ? 5.851 -10.444 -1.982 1.00 92.38 196 CYS A O 1
ATOM 1585 N N . GLY A 1 197 ? 5.406 -12.247 -0.758 1.00 90.19 197 GLY A N 1
ATOM 1586 C CA . GLY A 1 197 ? 6.589 -12.124 0.091 1.00 90.19 197 GLY A CA 1
ATOM 1587 C C . GLY A 1 197 ? 6.407 -11.201 1.304 1.00 90.19 197 GLY A C 1
ATOM 1588 O O . GLY A 1 197 ? 5.344 -10.623 1.513 1.00 90.19 197 GLY A O 1
ATOM 1589 N N . PRO A 1 198 ? 7.447 -11.081 2.147 1.00 91.31 198 PRO A N 1
ATOM 1590 C CA . PRO A 1 198 ? 7.327 -10.532 3.501 1.00 91.31 198 PRO A CA 1
ATOM 1591 C C . PRO A 1 198 ? 7.193 -9.005 3.555 1.00 91.31 198 PRO A C 1
ATOM 1593 O O . PRO A 1 198 ? 6.736 -8.462 4.558 1.00 91.31 198 PRO A O 1
ATOM 1596 N N . ASN A 1 199 ? 7.606 -8.307 2.497 1.00 94.50 199 ASN A N 1
ATOM 1597 C CA . ASN A 1 199 ? 7.532 -6.851 2.407 1.00 94.50 199 ASN A CA 1
ATOM 1598 C C . ASN A 1 199 ? 6.193 -6.366 1.834 1.00 94.50 199 ASN A C 1
ATOM 1600 O O . ASN A 1 199 ? 5.984 -5.162 1.751 1.00 94.50 199 ASN A O 1
ATOM 1604 N N . ILE A 1 200 ? 5.292 -7.262 1.429 1.00 97.12 200 ILE A N 1
ATOM 1605 C CA . ILE A 1 200 ? 3.972 -6.905 0.907 1.00 97.12 200 ILE A CA 1
ATOM 1606 C C . ILE A 1 200 ? 2.928 -7.397 1.904 1.00 97.12 200 ILE A C 1
ATOM 1608 O O . ILE A 1 200 ? 2.898 -8.574 2.255 1.00 97.12 200 ILE A O 1
ATOM 1612 N N . SER A 1 201 ? 2.074 -6.499 2.382 1.00 97.19 201 SER A N 1
ATOM 1613 C CA . SER A 1 201 ? 1.092 -6.825 3.417 1.00 97.19 201 SER A CA 1
ATOM 1614 C C . SER A 1 201 ? -0.210 -6.075 3.208 1.00 97.19 201 SER A C 1
ATOM 1616 O O . SER A 1 201 ? -0.213 -4.975 2.664 1.00 97.19 201 SER A O 1
ATOM 1618 N N . ILE A 1 202 ? -1.313 -6.644 3.689 1.00 98.06 202 ILE A N 1
ATOM 1619 C CA . ILE A 1 202 ? -2.591 -5.937 3.773 1.00 98.06 202 ILE A CA 1
ATOM 1620 C C . ILE A 1 202 ? -2.635 -5.120 5.072 1.00 98.06 202 ILE A C 1
ATOM 1622 O O . ILE A 1 202 ? -2.198 -5.600 6.119 1.00 98.06 202 ILE A O 1
ATOM 1626 N N . VAL A 1 203 ? -3.170 -3.902 5.021 1.00 97.88 203 VAL A N 1
ATOM 1627 C CA . VAL A 1 203 ? -3.517 -3.131 6.218 1.00 97.88 203 VAL A CA 1
ATOM 1628 C C . VAL A 1 203 ? -4.696 -3.831 6.907 1.00 97.88 203 VAL A C 1
ATOM 1630 O O . VAL A 1 203 ? -5.729 -4.045 6.260 1.00 97.88 203 VAL A O 1
ATOM 1633 N N . PRO A 1 204 ? -4.567 -4.219 8.189 1.00 97.25 204 PRO A N 1
ATOM 1634 C CA . PRO A 1 204 ? -5.667 -4.814 8.935 1.00 97.25 204 PRO A CA 1
ATOM 1635 C C . PRO A 1 204 ? -6.852 -3.856 9.041 1.00 97.25 204 PRO A C 1
ATOM 1637 O O . PRO A 1 204 ? -6.675 -2.648 9.197 1.00 97.25 204 PRO A O 1
ATOM 1640 N N . VAL A 1 205 ? -8.051 -4.425 8.975 1.00 97.88 205 VAL A N 1
ATOM 1641 C CA . VAL A 1 205 ? -9.310 -3.700 9.130 1.00 97.88 205 VAL A CA 1
ATOM 1642 C C . VAL A 1 205 ? -10.190 -4.412 10.144 1.00 97.88 205 VAL A C 1
ATOM 1644 O O . VAL A 1 205 ? -10.164 -5.641 10.237 1.00 97.88 205 VAL A O 1
ATOM 1647 N N . GLU A 1 206 ? -11.003 -3.652 10.862 1.00 96.69 206 GLU A N 1
ATOM 1648 C CA . GLU A 1 206 ? -12.022 -4.184 11.764 1.00 96.69 206 GLU A CA 1
ATOM 1649 C C . GLU A 1 206 ? -13.289 -3.324 11.727 1.00 96.69 206 GLU A C 1
ATOM 1651 O O . GLU A 1 206 ? -13.279 -2.188 11.258 1.00 96.69 206 GLU A O 1
ATOM 1656 N N . THR A 1 207 ? -14.416 -3.870 12.181 1.00 97.81 207 THR A N 1
ATOM 1657 C CA . THR A 1 207 ? -15.677 -3.122 12.228 1.00 97.81 207 THR A CA 1
ATOM 1658 C C . THR A 1 207 ? -15.748 -2.288 13.505 1.00 97.81 207 THR A C 1
ATOM 1660 O O . THR A 1 207 ? -15.603 -2.802 14.615 1.00 97.81 207 THR A O 1
ATOM 1663 N N . CYS A 1 208 ? -16.030 -0.995 13.368 1.00 97.44 208 CYS A N 1
ATOM 1664 C CA . CYS A 1 208 ? -16.246 -0.109 14.498 1.00 97.44 208 CYS A CA 1
ATOM 1665 C C . CYS A 1 208 ? -17.549 -0.474 15.226 1.00 97.44 208 CYS A C 1
ATOM 1667 O O . CYS A 1 208 ? -18.609 -0.607 14.614 1.00 97.44 208 CYS A O 1
ATOM 1669 N N . LEU A 1 209 ? -17.482 -0.597 16.554 1.00 97.94 209 LEU A N 1
ATOM 1670 C CA . LEU A 1 209 ? -18.625 -0.952 17.409 1.00 97.94 209 LEU A CA 1
ATOM 1671 C C . LEU A 1 209 ? -19.232 0.295 18.079 1.00 97.94 209 LEU A C 1
ATOM 1673 O O . LEU A 1 209 ? -19.955 0.184 19.067 1.00 97.94 209 LEU A O 1
ATOM 1677 N N . GLY A 1 210 ? -18.877 1.479 17.572 1.00 96.50 210 GLY A N 1
ATOM 1678 C CA . GLY A 1 210 ? -19.260 2.785 18.098 1.00 96.50 210 GLY A CA 1
ATOM 1679 C C . GLY A 1 210 ? -18.095 3.551 18.730 1.00 96.50 210 GLY A C 1
ATOM 1680 O O . GLY A 1 210 ? -16.957 3.080 18.793 1.00 96.50 210 GLY A O 1
ATOM 1681 N N . PHE A 1 211 ? -18.395 4.751 19.230 1.00 96.25 211 PHE A N 1
ATOM 1682 C CA . PHE A 1 211 ? -17.407 5.730 19.708 1.00 96.25 211 PHE A CA 1
ATOM 1683 C C . PHE A 1 211 ? -16.391 5.182 20.713 1.00 96.25 211 PHE A C 1
ATOM 1685 O O . PHE A 1 211 ? -15.202 5.464 20.598 1.00 96.25 211 PHE A O 1
ATOM 1692 N N . LYS A 1 212 ? -16.839 4.382 21.688 1.00 96.62 212 LYS A N 1
ATOM 1693 C CA . LYS A 1 212 ? -15.941 3.825 22.707 1.00 96.62 212 LYS A CA 1
ATOM 1694 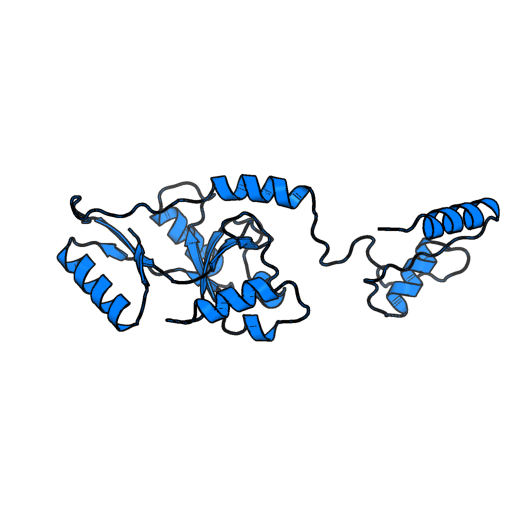C C . LYS A 1 212 ? -14.916 2.870 22.094 1.00 96.62 212 LYS A C 1
ATOM 1696 O O . LYS A 1 212 ? -13.752 2.930 22.464 1.00 96.62 212 LYS A O 1
ATOM 1701 N N . HIS A 1 213 ? -15.342 2.027 21.148 1.00 97.50 213 HIS A N 1
ATOM 1702 C CA . HIS A 1 213 ? -14.431 1.131 20.438 1.00 97.50 213 HIS A CA 1
ATOM 1703 C C . HIS A 1 213 ? -13.414 1.937 19.627 1.00 97.50 213 HIS A C 1
ATOM 1705 O O . HIS A 1 213 ? -12.218 1.707 19.752 1.00 97.50 213 HIS A O 1
ATOM 1711 N N . LEU A 1 214 ? -13.882 2.948 18.888 1.00 96.38 214 LEU A N 1
ATOM 1712 C CA . LEU A 1 214 ? -13.013 3.827 18.108 1.00 96.38 214 LEU A CA 1
ATOM 1713 C C . LEU A 1 214 ? -11.935 4.509 18.965 1.00 96.38 214 LEU A C 1
ATOM 1715 O O . LEU A 1 214 ? -10.773 4.551 18.571 1.00 96.38 214 LEU A O 1
ATOM 1719 N N . GLN A 1 215 ? -12.311 5.021 20.141 1.00 95.62 215 GLN A N 1
ATOM 1720 C CA . GLN A 1 215 ? -11.373 5.639 21.081 1.00 95.62 215 GLN A CA 1
ATOM 1721 C C . GLN A 1 215 ? -10.334 4.640 21.592 1.00 95.62 215 GLN A C 1
ATOM 1723 O O . GLN A 1 215 ? -9.149 4.959 21.590 1.00 95.62 215 GLN A O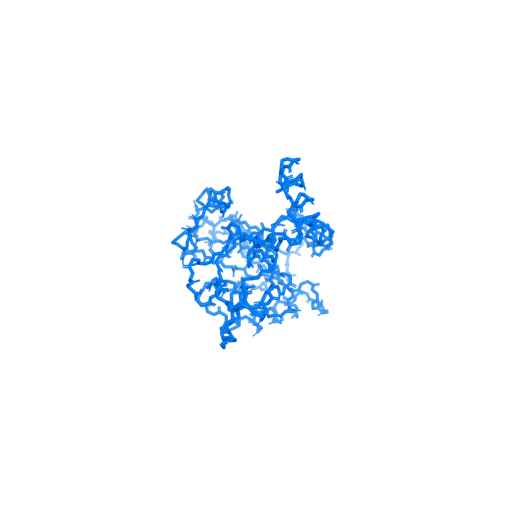 1
ATOM 1728 N N . THR A 1 216 ? -10.751 3.428 21.967 1.00 97.56 216 THR A N 1
ATOM 1729 C CA . THR A 1 216 ? -9.824 2.375 22.408 1.00 97.56 216 THR A CA 1
ATOM 1730 C C . THR A 1 216 ? -8.802 2.037 21.322 1.00 97.56 216 THR A C 1
ATOM 1732 O O . THR A 1 216 ? -7.603 2.051 21.587 1.00 97.56 216 THR A O 1
ATOM 1735 N N . VAL A 1 217 ? -9.248 1.828 20.083 1.00 96.81 217 VAL A N 1
ATOM 1736 C CA . VAL A 1 217 ? -8.347 1.511 18.962 1.00 96.81 217 VAL A CA 1
ATOM 1737 C C . VAL A 1 217 ? -7.401 2.681 18.668 1.00 96.81 217 VAL A C 1
ATOM 1739 O O . VAL A 1 217 ? -6.211 2.483 18.418 1.00 96.81 217 VAL A O 1
ATOM 1742 N N . LEU A 1 218 ? -7.890 3.922 18.762 1.00 95.88 218 LEU A N 1
ATOM 1743 C CA . LEU A 1 218 ? -7.059 5.114 18.594 1.00 95.88 218 LEU A CA 1
ATOM 1744 C C . LEU A 1 218 ? -5.976 5.215 19.680 1.00 95.88 218 LEU A C 1
ATOM 1746 O O . LEU A 1 218 ? -4.828 5.540 19.369 1.00 95.88 218 LEU A O 1
ATOM 1750 N N . GLU A 1 219 ? -6.308 4.928 20.939 1.00 96.69 219 GLU A N 1
ATOM 1751 C CA . GLU A 1 219 ? -5.353 4.909 22.055 1.00 96.69 219 GLU A CA 1
ATOM 1752 C C . GLU A 1 219 ? -4.275 3.832 21.862 1.00 96.69 219 GLU A C 1
ATOM 1754 O O . GLU A 1 219 ? -3.086 4.097 22.068 1.00 96.69 219 GLU A O 1
ATOM 1759 N N . GLU A 1 220 ? -4.654 2.639 21.401 1.00 96.00 220 GLU A N 1
ATOM 1760 C CA . GLU A 1 220 ? -3.722 1.546 21.102 1.00 96.00 220 GLU A CA 1
ATOM 1761 C C . GLU A 1 220 ? -2.755 1.898 19.963 1.00 96.00 220 GLU A C 1
ATOM 1763 O O . GLU A 1 220 ? -1.547 1.649 20.059 1.00 96.00 220 GLU A O 1
ATOM 1768 N N . VAL A 1 221 ? -3.260 2.510 18.888 1.00 94.81 221 VAL A N 1
ATOM 1769 C CA . VAL A 1 221 ? -2.435 3.022 17.782 1.00 94.81 221 VAL A CA 1
ATOM 1770 C C . VAL A 1 221 ? -1.502 4.130 18.274 1.00 94.81 221 VAL A C 1
ATOM 1772 O O . VAL A 1 221 ? -0.298 4.093 18.010 1.00 94.81 221 VAL A O 1
ATOM 1775 N N . THR A 1 222 ? -2.017 5.079 19.056 1.00 92.88 222 THR A N 1
ATOM 1776 C CA . THR A 1 222 ? -1.232 6.202 19.597 1.00 92.88 222 THR A CA 1
ATOM 1777 C C . THR A 1 222 ? -0.124 5.717 20.533 1.00 92.88 222 THR A C 1
ATOM 1779 O O . THR A 1 222 ? 0.998 6.219 20.483 1.00 92.88 222 THR A O 1
ATOM 1782 N N . THR A 1 223 ? -0.386 4.682 21.337 1.00 95.00 223 THR A N 1
ATOM 1783 C CA . THR A 1 223 ? 0.613 4.062 22.226 1.00 95.00 223 THR A CA 1
ATOM 1784 C C . THR A 1 223 ? 1.783 3.462 21.441 1.00 95.00 223 THR A C 1
ATOM 1786 O O . THR A 1 223 ? 2.932 3.519 21.883 1.00 95.00 223 THR A O 1
ATOM 1789 N N . ARG A 1 224 ? 1.515 2.952 20.233 1.00 92.88 224 ARG A N 1
ATOM 1790 C CA . ARG A 1 224 ? 2.536 2.476 19.287 1.00 92.88 224 ARG A CA 1
ATOM 1791 C C . ARG A 1 224 ? 3.211 3.603 18.493 1.00 92.88 224 ARG A C 1
ATOM 1793 O O . ARG A 1 224 ? 4.132 3.324 17.735 1.00 92.88 224 ARG A O 1
ATOM 1800 N N . LYS A 1 225 ? 2.832 4.869 18.719 1.00 92.19 225 LYS A N 1
ATOM 1801 C CA . LYS A 1 225 ? 3.235 6.063 17.946 1.00 92.19 225 LYS A CA 1
ATOM 1802 C C . LYS A 1 225 ? 2.710 6.066 16.504 1.00 92.19 225 LYS A C 1
ATOM 1804 O O . LYS A 1 225 ? 3.350 6.638 15.620 1.00 92.19 225 LYS A O 1
ATOM 1809 N N . GLY A 1 226 ? 1.579 5.406 16.259 1.00 91.19 226 GLY A N 1
ATOM 1810 C CA . GLY A 1 226 ? 0.865 5.498 14.989 1.00 91.19 226 GLY A CA 1
ATOM 1811 C C . GLY A 1 226 ? 0.222 6.869 14.788 1.00 91.19 226 GLY A C 1
ATOM 1812 O O . GLY A 1 226 ? 0.061 7.639 15.734 1.00 91.19 226 GLY A O 1
ATOM 1813 N N . GLU A 1 227 ? -0.116 7.181 13.538 1.00 92.38 227 GLU A N 1
ATOM 1814 C CA . GLU A 1 227 ? -0.578 8.519 13.149 1.00 92.38 227 GLU A CA 1
ATOM 1815 C C . GLU A 1 227 ? -2.038 8.779 13.538 1.00 92.38 227 GLU A C 1
ATOM 1817 O O . GLU A 1 227 ? -2.418 9.909 13.837 1.00 92.38 227 GLU A O 1
ATOM 1822 N N . GLY A 1 228 ? -2.866 7.733 13.505 1.00 94.31 228 GLY A N 1
ATOM 1823 C CA . GLY A 1 228 ? -4.298 7.820 13.760 1.00 94.31 228 GLY A CA 1
ATOM 1824 C C . GLY A 1 228 ? -5.064 6.677 13.105 1.00 94.31 228 GLY A C 1
ATOM 1825 O O . GLY A 1 228 ? -4.507 5.608 12.858 1.00 94.31 228 GLY A O 1
ATOM 1826 N N . LEU A 1 229 ? -6.338 6.917 12.798 1.00 95.69 229 LEU A N 1
ATOM 1827 C CA . LEU A 1 229 ? -7.233 5.946 12.167 1.00 95.69 229 LEU A CA 1
ATOM 1828 C C . LEU A 1 229 ? -7.791 6.473 10.842 1.00 95.69 229 LEU A C 1
ATOM 1830 O O . LEU A 1 229 ? -7.914 7.681 10.639 1.00 95.69 229 LEU A O 1
ATOM 1834 N N . MET A 1 230 ? -8.140 5.542 9.963 1.00 96.06 230 MET A N 1
ATOM 1835 C CA . MET A 1 230 ? -8.981 5.740 8.785 1.00 96.06 230 MET A CA 1
ATOM 1836 C C . MET A 1 230 ? -10.315 5.020 9.009 1.00 96.06 230 MET A C 1
ATOM 1838 O O . MET A 1 230 ? -10.354 4.022 9.730 1.00 96.06 230 MET A O 1
ATOM 1842 N N . LEU A 1 231 ? -11.379 5.551 8.406 1.00 91.62 231 LEU A N 1
ATOM 1843 C CA . LEU A 1 231 ? -12.777 5.129 8.534 1.00 91.62 231 LEU A CA 1
ATOM 1844 C C . LEU A 1 231 ? -13.424 5.003 7.146 1.00 91.62 231 LEU A C 1
ATOM 1846 O O . LEU A 1 231 ? -12.991 5.769 6.248 1.00 91.62 231 LEU A O 1
#

pLDDT: mean 85.93, std 12.67, range [41.34, 98.25]

Radius of gyration: 24.4 Å; chains: 1; bounding box: 54×35×70 Å

InterPro domains:
  IPR050326 NAD-dependent DNA ligase B [PTHR47810] (71-231)

Organism: NCBI:txid1963864

Foldseek 3Di:
DDDPVRVVVVVVCVVVVHQDQDDDPLDPPDPQQCLCSVCVRCVVPGPHGPDHHDDPARPPDPPVPVQQVVLVVVLVLDDDDDDDPPPDWQFFPKKFFDALAWKWKDQQQFIAGNSSHTQQDDCLLCVLAHHRFIFIFGWHQFAPCHVLRVVCSVCRPPPDPNVSCPRIATATQFRSPDDDDSVVRLVVLQVRNVRSDDRYYYTDMDGDRTDVSQVVVQVVCVVRNTDGMDD

Secondary structure (DSSP, 8-state):
---HHHHHHHHHHHHTT-------TT----HHHHHHHHHHH-TTTS---SSPPPPSS-TT---HHHHHHHHHHHHTTPPPP----S-S--TTPEEEEE--SEEEEE-SS-EEETTSPEE---HHHHTTSPTT--EEEEEE-STT-HHHHHHHHHHTTSS--HHHHTT-EEEEEE-TTS-S-HHHHHHHHHHHHTTS-TTEEEPPEEE--SHHHHHHHHHHHHHTT--EEE-